Protein AF-0000000087743777 (afdb_homodimer)

Radius of gyration: 18.21 Å; Cα contacts (8 Å, |Δi|>4): 192; chains: 2; bounding box: 40×52×41 Å

InterPro domains:
  IPR001387 Cro/C1-type, helix-turn-helix domain [PF01381] (39-87)
  IPR001387 Cro/C1-type, helix-turn-helix domain [PS50943] (35-89)
  IPR001387 Cro/C1-type, helix-turn-helix domain [SM00530] (34-89)
  IPR001387 Cro/C1-type, helix-turn-helix domain [cd00093] (37-87)
  IPR010982 Lambda repressor-like, DNA-binding domain superfamily [G3DSA:1.10.260.40] (24-89)
  IPR010982 Lambda repressor-like, DNA-binding domain superfamily [SSF47413] (23-90)

Structure (mmCIF, N/CA/C/O backbone):
data_AF-0000000087743777-model_v1
#
loop_
_entity.id
_entity.type
_entity.pdbx_description
1 polymer 'Transcriptional regulator'
#
loop_
_atom_site.group_PDB
_atom_site.id
_atom_site.type_symbol
_atom_site.label_atom_id
_atom_site.label_alt_id
_atom_site.label_comp_id
_atom_site.label_asym_id
_atom_site.label_entity_id
_atom_site.label_seq_id
_atom_site.pdbx_PDB_ins_code
_atom_site.Cartn_x
_atom_site.Cartn_y
_atom_site.Cartn_z
_atom_site.occupancy
_atom_site.B_iso_or_equiv
_atom_site.auth_seq_id
_atom_site.auth_comp_id
_atom_site.auth_asym_id
_atom_site.auth_atom_id
_atom_site.pdbx_PDB_model_num
ATOM 1 N N . MET A 1 1 ? 24.5 -12.383 11.484 1 47.25 1 MET A N 1
ATOM 2 C CA . MET A 1 1 ? 23.453 -11.562 10.875 1 47.25 1 MET A CA 1
ATOM 3 C C . MET A 1 1 ? 22.953 -12.203 9.578 1 47.25 1 MET A C 1
ATOM 5 O O . MET A 1 1 ? 22 -11.703 8.969 1 47.25 1 MET A O 1
ATOM 9 N N . SER A 1 2 ? 23.953 -13.102 8.875 1 64.62 2 SER A N 1
ATOM 10 C CA . SER A 1 2 ? 24 -14.008 7.73 1 64.62 2 SER A CA 1
ATOM 11 C C . SER A 1 2 ? 22.938 -15.102 7.848 1 64.62 2 SER A C 1
ATOM 13 O O . SER A 1 2 ? 22.359 -15.523 6.844 1 64.62 2 SER A O 1
ATOM 15 N N . ASP A 1 3 ? 22.328 -15.109 9.094 1 84.69 3 ASP A N 1
ATOM 16 C CA . ASP A 1 3 ? 21.516 -16.25 9.477 1 84.69 3 ASP A CA 1
ATOM 17 C C . ASP A 1 3 ? 20.047 -16.031 9.117 1 84.69 3 ASP A C 1
ATOM 19 O O . ASP A 1 3 ? 19.375 -16.953 8.641 1 84.69 3 ASP A O 1
ATOM 23 N N . TRP A 1 4 ? 19.547 -14.844 9.18 1 85.06 4 TRP A N 1
ATOM 24 C CA . TRP A 1 4 ? 18.141 -14.555 8.891 1 85.06 4 TRP A CA 1
ATOM 25 C C . TRP A 1 4 ? 17.844 -14.773 7.414 1 85.06 4 TRP A C 1
ATOM 27 O O . TRP A 1 4 ? 16.812 -15.367 7.066 1 85.06 4 TRP A O 1
ATOM 37 N N . LYS A 1 5 ? 18.719 -14.344 6.648 1 84.81 5 LYS A N 1
ATOM 38 C CA . LYS A 1 5 ? 18.562 -14.547 5.215 1 84.81 5 LYS A CA 1
ATOM 39 C C . LYS A 1 5 ? 18.516 -16.031 4.871 1 84.81 5 LYS A C 1
ATOM 41 O O . LYS A 1 5 ? 17.688 -16.469 4.066 1 84.81 5 LYS A O 1
ATOM 46 N N . LYS A 1 6 ? 19.469 -16.719 5.438 1 88.12 6 LYS A N 1
ATOM 47 C CA . LYS A 1 6 ? 19.5 -18.156 5.211 1 88.12 6 LYS A CA 1
ATOM 48 C C . LYS A 1 6 ? 18.219 -18.812 5.695 1 88.12 6 LYS A C 1
ATOM 50 O O . LYS A 1 6 ? 17.688 -19.719 5.035 1 88.12 6 LYS A O 1
ATOM 55 N N . TYR A 1 7 ? 17.859 -18.5 6.906 1 90.31 7 TYR A N 1
ATOM 56 C CA . TYR A 1 7 ? 16.625 -19.047 7.465 1 90.31 7 TYR A CA 1
ATOM 57 C C . TYR A 1 7 ? 15.438 -18.766 6.555 1 90.31 7 TYR A C 1
ATOM 59 O O . TYR A 1 7 ? 14.648 -19.656 6.254 1 90.31 7 TYR A O 1
ATOM 67 N N . LYS A 1 8 ? 15.375 -17.609 6.047 1 88.31 8 LYS A N 1
ATOM 68 C CA . LYS A 1 8 ? 14.281 -17.219 5.168 1 88.31 8 LYS A CA 1
ATOM 69 C C . LYS A 1 8 ? 14.281 -18.031 3.881 1 88.31 8 LYS A C 1
ATOM 71 O O . LYS A 1 8 ? 13.227 -18.484 3.42 1 88.31 8 LYS A O 1
ATOM 76 N N . ASP A 1 9 ? 15.43 -18.172 3.375 1 88.81 9 ASP A N 1
ATOM 77 C CA . ASP A 1 9 ? 15.555 -18.969 2.16 1 88.81 9 ASP A CA 1
ATOM 78 C C . ASP A 1 9 ? 15.094 -20.406 2.398 1 88.81 9 ASP A C 1
ATOM 80 O O . ASP A 1 9 ? 14.422 -21 1.549 1 88.81 9 ASP A O 1
ATOM 84 N N . HIS A 1 10 ? 15.516 -20.844 3.545 1 91.38 10 HIS A N 1
ATOM 85 C CA . HIS A 1 10 ? 15.125 -22.203 3.912 1 91.38 10 HIS A CA 1
ATOM 86 C C . HIS A 1 10 ? 13.609 -22.328 4.059 1 91.38 10 HIS A C 1
ATOM 88 O O . HIS A 1 10 ? 13 -23.234 3.506 1 91.38 10 HIS A O 1
ATOM 94 N N . VAL A 1 11 ? 12.953 -21.484 4.738 1 90.94 11 VAL A N 1
ATOM 95 C CA . VAL A 1 11 ? 11.516 -21.5 4.977 1 90.94 11 VAL A CA 1
ATOM 96 C C . VAL A 1 11 ? 10.766 -21.391 3.652 1 90.94 11 VAL A C 1
ATOM 98 O O . VAL A 1 11 ? 9.773 -22.078 3.428 1 90.94 11 VAL A O 1
ATOM 101 N N . ARG A 1 12 ? 11.227 -20.531 2.756 1 86.19 12 ARG A N 1
ATOM 102 C CA . ARG A 1 12 ? 10.609 -20.344 1.449 1 86.19 12 ARG A CA 1
ATOM 103 C C . ARG A 1 12 ? 10.602 -21.641 0.654 1 86.19 12 ARG A C 1
ATOM 105 O O . ARG A 1 12 ? 9.656 -21.922 -0.085 1 86.19 12 ARG A O 1
ATOM 112 N N . LYS A 1 13 ? 11.641 -22.453 0.778 1 89.31 13 LYS A N 1
ATOM 113 C CA . LYS A 1 13 ? 11.766 -23.703 0.035 1 89.31 13 LYS A CA 1
ATOM 114 C C . LYS A 1 13 ? 10.922 -24.812 0.659 1 89.31 13 LYS A C 1
ATOM 116 O O . LYS A 1 13 ? 10.328 -25.625 -0.053 1 89.31 13 LYS A O 1
ATOM 121 N N . THR A 1 14 ? 10.898 -24.781 1.925 1 92.81 14 THR A N 1
ATOM 122 C CA . THR A 1 14 ? 10.289 -25.891 2.641 1 92.81 14 THR A CA 1
ATOM 123 C C . THR A 1 14 ? 8.797 -25.656 2.85 1 92.81 14 THR A C 1
ATOM 125 O O . THR A 1 14 ? 8.008 -26.594 2.891 1 92.81 14 THR A O 1
ATOM 128 N N . SER A 1 15 ? 8.383 -24.438 3.066 1 92.06 15 SER A N 1
ATOM 129 C CA . SER A 1 15 ? 6.988 -24.062 3.273 1 92.06 15 SER A CA 1
ATOM 130 C C . SER A 1 15 ? 6.652 -22.766 2.568 1 92.06 15 SER A C 1
ATOM 132 O O . SER A 1 15 ? 6.656 -21.703 3.189 1 92.06 15 SER A O 1
ATOM 134 N N . PRO A 1 16 ? 6.18 -22.906 1.357 1 83.56 16 PRO A N 1
ATOM 135 C CA . PRO A 1 16 ? 5.949 -21.703 0.557 1 83.56 16 PRO A CA 1
ATOM 136 C C . PRO A 1 16 ? 4.891 -20.797 1.165 1 83.56 16 PRO A C 1
ATOM 138 O O . PRO A 1 16 ? 4.984 -19.562 1.037 1 83.56 16 PRO A O 1
ATOM 141 N N . ILE A 1 17 ? 4.031 -21.328 1.851 1 83.06 17 ILE A N 1
ATOM 142 C CA . ILE A 1 17 ? 2.973 -20.531 2.457 1 83.06 17 ILE A CA 1
ATOM 143 C C . ILE A 1 17 ? 3.553 -19.672 3.576 1 83.06 17 ILE A C 1
ATOM 145 O O . ILE A 1 17 ? 3.34 -18.453 3.607 1 83.06 17 ILE A O 1
ATOM 149 N N . ILE A 1 18 ? 4.305 -20.359 4.379 1 87.12 18 ILE A N 1
ATOM 150 C CA . ILE A 1 18 ? 4.93 -19.641 5.488 1 87.12 18 ILE A CA 1
ATOM 151 C C . ILE A 1 18 ? 5.93 -18.625 4.949 1 87.12 18 ILE A C 1
ATOM 153 O O . ILE A 1 18 ? 6.047 -17.516 5.48 1 87.12 18 ILE A O 1
ATOM 157 N N . GLY A 1 19 ? 6.578 -18.984 3.928 1 88 19 GLY A N 1
ATOM 158 C CA . GLY A 1 19 ? 7.512 -18.078 3.285 1 88 19 GLY A CA 1
ATOM 159 C C . GLY A 1 19 ? 6.855 -16.797 2.785 1 88 19 GLY A C 1
ATOM 160 O O . GLY A 1 19 ? 7.383 -15.703 2.982 1 88 19 GLY A O 1
ATOM 161 N N . ASN A 1 20 ? 5.68 -16.953 2.223 1 85.62 20 ASN A N 1
ATOM 162 C CA . ASN A 1 20 ? 4.93 -15.805 1.729 1 85.62 20 ASN A CA 1
ATOM 163 C C . ASN A 1 20 ? 4.48 -14.898 2.871 1 85.62 20 ASN A C 1
ATOM 165 O O . ASN A 1 20 ? 4.461 -13.672 2.727 1 85.62 20 ASN A O 1
ATOM 169 N N . ASP A 1 21 ? 4.113 -15.508 3.898 1 88.06 21 ASP A N 1
ATOM 170 C CA . ASP A 1 21 ? 3.719 -14.727 5.07 1 88.06 21 ASP A CA 1
ATOM 171 C C . ASP A 1 21 ? 4.879 -13.883 5.582 1 88.06 21 ASP A C 1
ATOM 173 O O . ASP A 1 21 ? 4.691 -12.719 5.945 1 88.06 21 ASP A O 1
ATOM 177 N N . ILE A 1 22 ? 6.035 -14.523 5.617 1 89.69 22 ILE A N 1
ATOM 178 C CA . ILE A 1 22 ? 7.23 -13.828 6.082 1 89.69 22 ILE A CA 1
ATOM 179 C C . ILE A 1 22 ? 7.523 -12.641 5.164 1 89.69 22 ILE A C 1
ATOM 181 O O . ILE A 1 22 ? 7.832 -11.547 5.641 1 89.69 22 ILE A O 1
ATOM 185 N N . ASP A 1 23 ? 7.383 -12.852 3.885 1 88.31 23 ASP A N 1
ATOM 186 C CA . ASP A 1 23 ? 7.637 -11.781 2.924 1 88.31 23 ASP A CA 1
ATOM 187 C C . ASP A 1 23 ? 6.672 -10.617 3.129 1 88.31 23 ASP A C 1
ATOM 189 O O . ASP A 1 23 ? 7.07 -9.453 3.057 1 88.31 23 ASP A O 1
ATOM 193 N N . GLU A 1 24 ? 5.438 -10.945 3.375 1 89.75 24 GLU A N 1
ATOM 194 C CA . GLU A 1 24 ? 4.426 -9.914 3.592 1 89.75 24 GLU A CA 1
ATOM 195 C C . GLU A 1 24 ? 4.746 -9.078 4.832 1 89.75 24 GLU A C 1
ATOM 197 O O . GLU A 1 24 ? 4.652 -7.852 4.805 1 89.75 24 GLU A O 1
ATOM 202 N N . VAL A 1 25 ? 5.086 -9.781 5.895 1 90.94 25 VAL A N 1
ATOM 203 C CA . VAL A 1 25 ? 5.379 -9.102 7.152 1 90.94 25 VAL A CA 1
ATOM 204 C C . VAL A 1 25 ? 6.594 -8.195 6.977 1 90.94 25 VAL A C 1
ATOM 206 O O . VAL A 1 25 ? 6.617 -7.074 7.488 1 90.94 25 VAL A O 1
ATOM 209 N N . GLU A 1 26 ? 7.535 -8.656 6.316 1 91.94 26 GLU A N 1
ATOM 210 C CA . GLU A 1 26 ? 8.742 -7.867 6.078 1 91.94 26 GLU A CA 1
ATOM 211 C C . GLU A 1 26 ? 8.422 -6.617 5.262 1 91.94 26 GLU A C 1
ATOM 213 O O . GLU A 1 26 ? 8.984 -5.547 5.512 1 91.94 26 GLU A O 1
ATOM 218 N N . GLU A 1 27 ? 7.598 -6.801 4.234 1 92 27 GLU A N 1
ATOM 219 C CA . GLU A 1 27 ? 7.215 -5.656 3.414 1 92 27 GLU A CA 1
ATOM 220 C C . GLU A 1 27 ? 6.445 -4.621 4.23 1 92 27 GLU A C 1
ATOM 222 O O . GLU A 1 27 ? 6.684 -3.42 4.098 1 92 27 GLU A O 1
ATOM 227 N N . ILE A 1 28 ? 5.543 -5.082 5.039 1 93.75 28 ILE A N 1
ATOM 228 C CA . ILE A 1 28 ? 4.789 -4.176 5.898 1 93.75 28 ILE A CA 1
ATOM 229 C C . ILE A 1 28 ? 5.742 -3.451 6.844 1 93.75 28 ILE A C 1
ATOM 231 O O . ILE A 1 28 ? 5.621 -2.242 7.051 1 93.75 28 ILE A O 1
ATOM 235 N N . SER A 1 29 ? 6.656 -4.191 7.426 1 94.06 29 SER A N 1
ATOM 236 C CA . SER A 1 29 ? 7.633 -3.605 8.336 1 94.06 29 SER A CA 1
ATOM 237 C C . SER A 1 29 ? 8.453 -2.52 7.645 1 94.06 29 SER A C 1
ATOM 239 O O . SER A 1 29 ? 8.727 -1.475 8.234 1 94.06 29 SER A O 1
ATOM 241 N N . ALA A 1 30 ? 8.828 -2.812 6.438 1 94.25 30 ALA A N 1
ATOM 242 C CA . ALA A 1 30 ? 9.594 -1.829 5.676 1 94.25 30 ALA A CA 1
ATOM 243 C C . ALA A 1 30 ? 8.766 -0.571 5.422 1 94.25 30 ALA A C 1
ATOM 245 O O . ALA A 1 30 ? 9.281 0.545 5.516 1 94.25 30 ALA A O 1
ATOM 246 N N . ILE A 1 31 ? 7.543 -0.738 5.051 1 95.19 31 ILE A N 1
ATOM 247 C CA . ILE A 1 31 ? 6.641 0.376 4.785 1 95.19 31 ILE A CA 1
ATOM 248 C C . ILE A 1 31 ? 6.469 1.213 6.051 1 95.19 31 ILE A C 1
ATOM 250 O O . ILE A 1 31 ? 6.613 2.438 6.016 1 95.19 31 ILE A O 1
ATOM 254 N N . VAL A 1 32 ? 6.164 0.537 7.109 1 96.5 32 VAL A N 1
ATOM 255 C CA . VAL A 1 32 ? 5.945 1.22 8.383 1 96.5 32 VAL A CA 1
ATOM 256 C C . VAL A 1 32 ? 7.246 1.868 8.852 1 96.5 32 VAL A C 1
ATOM 258 O O . VAL A 1 32 ? 7.234 2.969 9.406 1 96.5 32 VAL A O 1
ATOM 261 N N . GLY A 1 33 ? 8.32 1.184 8.656 1 96.88 33 GLY A N 1
ATOM 262 C CA . GLY A 1 33 ? 9.617 1.766 8.984 1 96.88 33 GLY A CA 1
ATOM 263 C C . GLY A 1 33 ? 9.875 3.082 8.273 1 96.88 33 GLY A C 1
ATOM 264 O O . GLY A 1 33 ? 10.391 4.027 8.875 1 96.88 33 GLY A O 1
ATOM 265 N N . ALA A 1 34 ? 9.57 3.119 7.016 1 96 34 ALA A N 1
ATOM 266 C CA . ALA A 1 34 ? 9.719 4.348 6.242 1 96 34 ALA A CA 1
ATOM 267 C C . ALA A 1 34 ? 8.836 5.461 6.809 1 96 34 ALA A C 1
ATOM 269 O O . ALA A 1 34 ? 9.242 6.625 6.836 1 96 34 ALA A O 1
ATOM 270 N N . MET A 1 35 ? 7.652 5.078 7.207 1 96.75 35 MET A N 1
ATOM 271 C CA . MET A 1 35 ? 6.73 6.02 7.84 1 96.75 35 MET A CA 1
ATOM 272 C C . MET A 1 35 ? 7.344 6.617 9.102 1 96.75 35 MET A C 1
ATOM 274 O O . MET A 1 35 ? 7.324 7.836 9.289 1 96.75 35 MET A O 1
ATOM 278 N N . ILE A 1 36 ? 7.875 5.785 9.93 1 97.75 36 ILE A N 1
ATOM 279 C CA . ILE A 1 36 ? 8.469 6.199 11.195 1 97.75 36 ILE A CA 1
ATOM 280 C C . ILE A 1 36 ? 9.664 7.105 10.93 1 97.75 36 ILE A C 1
ATOM 282 O O . ILE A 1 36 ? 9.789 8.172 11.531 1 97.75 36 ILE A O 1
ATOM 286 N N . GLU A 1 37 ? 10.484 6.652 10.047 1 97.62 37 GLU A N 1
ATOM 287 C CA . GLU A 1 37 ? 11.672 7.426 9.703 1 97.62 37 GLU A CA 1
ATOM 288 C C . GLU A 1 37 ? 11.297 8.82 9.211 1 97.62 37 GLU A C 1
ATOM 290 O O . GLU A 1 37 ? 11.891 9.812 9.633 1 97.62 37 GLU A O 1
ATOM 295 N N . GLN A 1 38 ? 10.367 8.875 8.383 1 96.69 38 GLN A N 1
ATOM 296 C CA . GLN A 1 38 ? 9.953 10.156 7.82 1 96.69 38 GLN A CA 1
ATOM 297 C C . GLN A 1 38 ? 9.305 11.039 8.883 1 96.69 38 GLN A C 1
ATOM 299 O O . GLN A 1 38 ? 9.516 12.258 8.898 1 96.69 38 GLN A O 1
ATOM 304 N N . ARG A 1 39 ? 8.461 10.445 9.68 1 97.12 39 ARG A N 1
ATOM 305 C CA . ARG A 1 39 ? 7.871 11.211 10.773 1 97.12 39 ARG A CA 1
ATOM 306 C C . ARG A 1 39 ? 8.945 11.867 11.625 1 97.12 39 ARG A C 1
ATOM 308 O O . ARG A 1 39 ? 8.844 13.047 11.969 1 97.12 39 ARG A O 1
ATOM 315 N N . HIS A 1 40 ? 9.992 11.133 11.93 1 97.5 40 HIS A N 1
ATOM 316 C CA . HIS A 1 40 ? 11.109 11.648 12.719 1 97.5 40 HIS A CA 1
ATOM 317 C C . HIS A 1 40 ? 11.859 12.742 11.969 1 97.5 40 HIS A C 1
ATOM 319 O O . HIS A 1 40 ? 12.227 13.766 12.547 1 97.5 40 HIS A O 1
ATOM 325 N N . ASN A 1 41 ? 12.078 12.516 10.688 1 95.81 41 ASN A N 1
ATOM 326 C CA . ASN A 1 41 ? 12.766 13.5 9.867 1 95.81 41 ASN A CA 1
ATOM 327 C C . ASN A 1 41 ? 12.031 14.844 9.867 1 95.81 41 ASN A C 1
ATOM 329 O O . ASN A 1 41 ? 12.656 15.898 9.781 1 95.81 41 ASN A O 1
ATOM 333 N N . LEU A 1 42 ? 10.742 14.789 9.977 1 95.12 42 LEU A N 1
ATOM 334 C CA . LEU A 1 42 ? 9.914 15.984 9.969 1 95.12 42 LEU A CA 1
ATOM 335 C C . LEU A 1 42 ? 9.695 16.5 11.391 1 95.12 42 LEU A C 1
ATOM 337 O O . LEU A 1 42 ? 8.938 17.453 11.602 1 95.12 42 LEU A O 1
ATOM 341 N N . GLU A 1 43 ? 10.289 15.773 12.391 1 97.31 43 GLU A N 1
ATOM 342 C CA . GLU A 1 4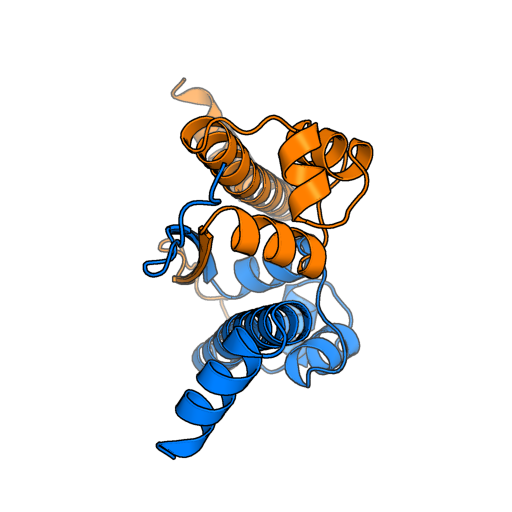3 ? 10.242 16.125 13.805 1 97.31 43 GLU A CA 1
ATOM 343 C C . GLU A 1 43 ? 8.812 16.141 14.32 1 97.31 43 GLU A C 1
ATOM 345 O O . GLU A 1 43 ? 8.422 17.031 15.078 1 97.31 43 GLU A O 1
ATOM 350 N N . LEU A 1 44 ? 8.062 15.227 13.898 1 97.38 44 LEU A N 1
ATOM 351 C CA . LEU A 1 44 ? 6.684 15.062 14.344 1 97.38 44 LEU A CA 1
ATOM 352 C C . LEU A 1 44 ? 6.574 13.969 15.398 1 97.38 44 LEU A C 1
ATOM 354 O O . LEU A 1 44 ? 7.211 12.922 15.273 1 97.38 44 LEU A O 1
ATOM 358 N N . SER A 1 45 ? 5.805 14.305 16.391 1 98.31 45 SER A N 1
ATOM 359 C CA . SER A 1 45 ? 5.398 13.25 17.312 1 98.31 45 SER A CA 1
ATOM 360 C C . SER A 1 45 ? 4.277 12.398 16.719 1 98.31 45 SER A C 1
ATOM 362 O O . SER A 1 45 ? 3.695 12.758 15.688 1 98.31 45 SER A O 1
ATOM 364 N N . GLN A 1 46 ? 4.051 11.227 17.344 1 98.19 46 GLN A N 1
ATOM 365 C CA . GLN A 1 46 ? 2.914 10.414 16.922 1 98.19 46 GLN A CA 1
ATOM 366 C C . GLN A 1 46 ? 1.608 11.195 17.031 1 98.19 46 GLN A C 1
ATOM 368 O O . GLN A 1 46 ? 0.743 11.102 16.156 1 98.19 46 GLN A O 1
ATOM 373 N N . ARG A 1 47 ? 1.458 11.992 18.094 1 98.19 47 ARG A N 1
ATOM 374 C CA . ARG A 1 47 ? 0.265 12.789 18.328 1 98.19 47 ARG A CA 1
ATOM 375 C C . ARG A 1 47 ? 0.088 13.852 17.25 1 98.19 47 ARG A C 1
ATOM 377 O O . ARG A 1 47 ? -1.014 14.039 16.734 1 98.19 47 ARG A O 1
ATOM 384 N N . GLU A 1 48 ? 1.163 14.562 16.953 1 97.81 48 GLU A N 1
ATOM 385 C CA . GLU A 1 48 ? 1.114 15.594 15.922 1 97.81 48 GLU A CA 1
ATOM 386 C C . GLU A 1 48 ? 0.761 15 14.562 1 97.81 48 GLU A C 1
ATOM 388 O O . GLU A 1 48 ? -0.036 15.57 13.82 1 97.81 48 GLU A O 1
ATOM 393 N N . LEU A 1 49 ? 1.35 13.891 14.258 1 97.56 49 LEU A N 1
ATOM 394 C CA . LEU A 1 49 ? 1.025 13.219 13.008 1 97.56 49 LEU A CA 1
ATOM 395 C C . LEU A 1 49 ? -0.445 12.812 12.969 1 97.56 49 LEU A C 1
ATOM 397 O O . LEU A 1 49 ? -1.123 13.016 11.961 1 97.56 49 LEU A O 1
ATOM 401 N N . ALA A 1 50 ? -0.924 12.203 14.023 1 97.81 50 ALA A N 1
ATOM 402 C CA . ALA A 1 50 ? -2.322 11.789 14.125 1 97.81 50 ALA A CA 1
ATOM 403 C C . ALA A 1 50 ? -3.258 12.977 13.891 1 97.81 50 ALA A C 1
ATOM 405 O O . ALA A 1 50 ? -4.238 12.859 13.148 1 97.81 50 ALA A O 1
ATOM 406 N N . GLN A 1 51 ? -2.924 14.086 14.445 1 96.69 51 GLN A N 1
ATOM 407 C CA . GLN A 1 51 ? -3.713 15.297 14.281 1 96.69 51 GLN A CA 1
ATOM 408 C C . GLN A 1 51 ? -3.719 15.758 12.82 1 96.69 51 GLN A C 1
ATOM 410 O O . GLN A 1 51 ? -4.77 16.109 12.281 1 96.69 51 GLN A O 1
ATOM 415 N N . LEU A 1 52 ? -2.588 15.703 12.227 1 93 52 LEU A N 1
ATOM 416 C CA . LEU A 1 52 ? -2.467 16.094 10.828 1 93 52 LEU A CA 1
ATOM 417 C C . LEU A 1 52 ? -3.312 15.203 9.93 1 93 52 LEU A C 1
ATOM 419 O O . LEU A 1 52 ? -3.852 15.656 8.922 1 93 52 LEU A O 1
ATOM 423 N N . CYS A 1 53 ? -3.402 13.977 10.297 1 93.88 53 CYS A N 1
ATOM 424 C CA . CYS A 1 53 ? -4.078 12.984 9.469 1 93.88 53 CYS A CA 1
ATOM 425 C C . CYS A 1 53 ? -5.559 12.891 9.82 1 93.88 53 CYS A C 1
ATOM 427 O O . CYS A 1 53 ? -6.324 12.211 9.141 1 93.88 53 CYS A O 1
ATOM 429 N N . GLY A 1 54 ? -5.949 13.508 10.867 1 93.56 54 GLY A N 1
ATOM 430 C CA . GLY A 1 54 ? -7.332 13.43 11.305 1 93.56 54 GLY A CA 1
ATOM 431 C C . GLY A 1 54 ? -7.711 12.055 11.828 1 93.56 54 GLY A C 1
ATOM 432 O O . GLY A 1 54 ? -8.828 11.578 11.594 1 93.56 54 GLY A O 1
ATOM 433 N N . ILE A 1 55 ? -6.801 11.367 12.484 1 95.12 55 ILE A N 1
ATOM 434 C CA . ILE A 1 55 ? -7.066 10.047 13.055 1 95.12 55 ILE A CA 1
ATOM 435 C C . ILE A 1 55 ? -6.633 10.016 14.516 1 95.12 55 ILE A C 1
ATOM 437 O O . ILE A 1 55 ? -5.863 10.875 14.953 1 95.12 55 ILE A O 1
ATOM 441 N N . PRO A 1 56 ? -7.16 9.086 15.242 1 97.62 56 PRO A N 1
ATOM 442 C CA . PRO A 1 56 ? -6.77 8.992 16.656 1 97.62 56 PRO A CA 1
ATOM 443 C C . PRO A 1 56 ? -5.281 8.688 16.828 1 97.62 56 PRO A C 1
ATOM 445 O O . PRO A 1 56 ? -4.711 7.91 16.062 1 97.62 56 PRO A O 1
ATOM 448 N N . HIS A 1 57 ? -4.695 9.289 17.906 1 97.94 57 HIS A N 1
ATOM 449 C CA . HIS A 1 57 ? -3.307 9.008 18.266 1 97.94 57 HIS A CA 1
ATOM 450 C C . HIS A 1 57 ? -3.064 7.512 18.406 1 97.94 57 HIS A C 1
ATOM 452 O O . HIS A 1 57 ? -2.02 7.004 18 1 97.94 57 HIS A O 1
ATOM 458 N N . SER A 1 58 ? -4.008 6.832 18.922 1 98.12 58 SER A N 1
ATOM 459 C CA . SER A 1 58 ? -3.873 5.398 19.156 1 98.12 58 SER A CA 1
ATOM 460 C C . SER A 1 58 ? -3.715 4.633 17.859 1 98.12 58 SER A C 1
ATOM 462 O O . SER A 1 58 ? -3.051 3.598 17.812 1 98.12 58 SER A O 1
ATOM 464 N N . SER A 1 59 ? -4.348 5.102 16.781 1 97.56 59 SER A N 1
ATOM 465 C CA . SER A 1 59 ? -4.219 4.465 15.477 1 97.56 59 SER A CA 1
ATOM 466 C C . SER A 1 59 ? -2.781 4.516 14.977 1 97.56 59 SER A C 1
ATOM 468 O O . SER A 1 59 ? -2.23 3.498 14.555 1 97.56 59 SER A O 1
ATOM 470 N N . VAL A 1 60 ? -2.15 5.68 15.07 1 98.19 60 VAL A N 1
ATOM 471 C CA . VAL A 1 60 ? -0.764 5.852 14.648 1 98.19 60 VAL A CA 1
ATOM 472 C C . VAL A 1 60 ? 0.152 4.996 15.523 1 98.19 60 VAL A C 1
ATOM 474 O O . VAL A 1 60 ? 1.028 4.293 15.008 1 98.19 60 VAL A O 1
ATOM 477 N N . ALA A 1 61 ? -0.094 5.043 16.844 1 98.38 61 ALA A N 1
ATOM 478 C CA . ALA A 1 61 ? 0.725 4.289 17.781 1 98.38 61 ALA A CA 1
ATOM 479 C C . ALA A 1 61 ? 0.669 2.793 17.484 1 98.38 61 ALA A C 1
ATOM 481 O O . ALA A 1 61 ? 1.702 2.119 17.453 1 98.38 61 ALA A O 1
ATOM 482 N N . ARG A 1 62 ? -0.509 2.27 17.219 1 97.94 62 ARG A N 1
ATOM 483 C CA . ARG A 1 62 ? -0.685 0.848 16.953 1 97.94 62 ARG A CA 1
ATOM 484 C C . ARG A 1 62 ? -0.027 0.46 15.633 1 97.94 62 ARG A C 1
ATOM 486 O O . ARG A 1 62 ? 0.562 -0.618 15.516 1 97.94 62 ARG A O 1
ATOM 493 N N . ILE A 1 63 ? -0.119 1.283 14.664 1 97.44 63 ILE A N 1
ATOM 494 C CA . ILE A 1 63 ? 0.501 1.034 13.367 1 97.44 63 ILE A CA 1
ATOM 495 C C . ILE A 1 63 ? 2.02 1 13.523 1 97.44 63 ILE A C 1
ATOM 497 O O . ILE A 1 63 ? 2.676 0.062 13.062 1 97.44 63 ILE A O 1
ATOM 501 N N . GLU A 1 64 ? 2.58 1.963 14.242 1 97.75 64 GLU A N 1
ATOM 502 C CA . GLU A 1 64 ? 4.031 2.094 14.328 1 97.75 64 GLU A CA 1
ATOM 503 C C . GLU A 1 64 ? 4.629 1.029 15.242 1 97.75 64 GLU A C 1
ATOM 505 O O . GLU A 1 64 ? 5.801 0.672 15.102 1 97.75 64 GLU A O 1
ATOM 510 N N . SER A 1 65 ? 3.805 0.527 16.172 1 96.56 65 SER A N 1
ATOM 511 C CA . SER A 1 65 ? 4.289 -0.517 17.062 1 96.56 65 SER A CA 1
ATOM 512 C C . SER A 1 65 ? 4.051 -1.904 16.469 1 96.56 65 SER A C 1
ATOM 514 O O . SER A 1 65 ? 4.395 -2.912 17.094 1 96.56 65 SER A O 1
ATOM 516 N N . GLY A 1 66 ? 3.455 -1.987 15.367 1 94.38 66 GLY A N 1
ATOM 517 C CA . GLY A 1 66 ? 3.225 -3.262 14.703 1 94.38 66 GLY A CA 1
ATOM 518 C C . GLY A 1 66 ? 2.025 -4.012 15.25 1 94.38 66 GLY A C 1
ATOM 519 O O . GLY A 1 66 ? 1.812 -5.18 14.922 1 94.38 66 GLY A O 1
ATOM 520 N N . LYS A 1 67 ? 1.214 -3.391 16.016 1 94.62 67 LYS A N 1
ATOM 521 C CA . LYS A 1 67 ? 0.049 -4.039 16.609 1 94.62 67 LYS A CA 1
ATOM 522 C C . LYS A 1 67 ? -1.087 -4.168 15.602 1 94.62 67 LYS A C 1
ATOM 524 O O . LYS A 1 67 ? -1.939 -5.051 15.734 1 94.62 67 LYS A O 1
ATOM 529 N N . THR A 1 68 ? -1.142 -3.289 14.672 1 94.38 68 THR A N 1
ATOM 530 C CA . THR A 1 68 ? -2.16 -3.357 13.633 1 94.38 68 THR A CA 1
ATOM 531 C C . THR A 1 68 ? -1.562 -3.027 12.266 1 94.38 68 THR A C 1
ATOM 533 O O . THR A 1 68 ? -0.676 -2.178 12.156 1 94.38 68 THR A O 1
ATOM 536 N N . THR A 1 69 ? -1.954 -3.736 11.312 1 93.81 69 THR A N 1
ATOM 537 C CA . THR A 1 69 ? -1.648 -3.373 9.93 1 93.81 69 THR A CA 1
ATOM 538 C C . THR A 1 69 ? -2.639 -2.332 9.414 1 93.81 69 THR A C 1
ATOM 540 O O . THR A 1 69 ? -3.852 -2.543 9.469 1 93.81 69 THR A O 1
ATOM 543 N N . PRO A 1 70 ? -2.119 -1.286 8.992 1 94.69 70 PRO A N 1
ATOM 544 C CA . PRO A 1 70 ? -3.061 -0.289 8.477 1 94.69 70 PRO A CA 1
ATOM 545 C C . PRO A 1 70 ? -3.748 -0.737 7.191 1 94.69 70 PRO A C 1
ATOM 547 O O . PRO A 1 70 ? -3.164 -1.484 6.402 1 94.69 70 PRO A O 1
ATOM 550 N N . ASN A 1 71 ? -4.996 -0.315 7.062 1 93.75 71 ASN A N 1
ATOM 551 C CA . ASN A 1 71 ? -5.582 -0.479 5.734 1 93.75 71 ASN A CA 1
ATOM 552 C C . ASN A 1 71 ? -4.984 0.503 4.73 1 93.75 71 ASN A C 1
ATOM 554 O O . ASN A 1 71 ? -4.316 1.464 5.121 1 93.75 71 ASN A O 1
ATOM 558 N N . LEU A 1 72 ? -5.199 0.225 3.512 1 94.5 72 LEU A N 1
ATOM 559 C CA . LEU A 1 72 ? -4.543 0.985 2.453 1 94.5 72 LEU A CA 1
ATOM 560 C C . LEU A 1 72 ? -4.941 2.455 2.514 1 94.5 72 LEU A C 1
ATOM 562 O O . LEU A 1 72 ? -4.09 3.34 2.373 1 94.5 72 LEU A O 1
ATOM 566 N N . SER A 1 73 ? -6.172 2.766 2.77 1 91.69 73 SER A N 1
ATOM 567 C CA . SER A 1 73 ? -6.652 4.141 2.814 1 91.69 73 SER A CA 1
ATOM 568 C C . SER A 1 73 ? -5.973 4.93 3.928 1 91.69 73 SER A C 1
ATOM 570 O O . SER A 1 73 ? -5.523 6.059 3.713 1 91.69 73 SER A O 1
ATOM 572 N N . THR A 1 74 ? -5.918 4.344 5.09 1 93.25 74 THR A N 1
ATOM 573 C CA . THR A 1 74 ? -5.266 4.996 6.219 1 93.25 74 THR A CA 1
ATOM 574 C C . THR A 1 74 ? -3.785 5.227 5.93 1 93.25 74 THR A C 1
ATOM 576 O O . THR A 1 74 ? -3.25 6.297 6.23 1 93.25 74 THR A O 1
ATOM 579 N N . LEU A 1 75 ? -3.197 4.262 5.395 1 95.69 75 LEU A N 1
ATOM 580 C CA . LEU A 1 75 ? -1.778 4.367 5.074 1 95.69 75 LEU A CA 1
ATOM 581 C C . LEU A 1 75 ? -1.524 5.504 4.09 1 95.69 75 LEU A C 1
ATOM 583 O O . LEU A 1 75 ? -0.589 6.285 4.266 1 95.69 75 LEU A O 1
ATOM 587 N N . LEU A 1 76 ? -2.355 5.602 3.102 1 93.94 76 LEU A N 1
ATOM 588 C CA . LEU A 1 76 ? -2.182 6.641 2.098 1 93.94 76 LEU A CA 1
ATOM 589 C C . LEU A 1 76 ? -2.42 8.023 2.699 1 93.94 76 LEU A C 1
ATOM 591 O O . LEU A 1 76 ? -1.747 8.992 2.332 1 93.94 76 LEU A O 1
ATOM 595 N N . LYS A 1 77 ? -3.324 8.117 3.592 1 92 77 LYS A N 1
ATOM 596 C CA . LYS A 1 77 ? -3.555 9.367 4.309 1 92 77 LYS A CA 1
ATOM 597 C C . LYS A 1 77 ? -2.309 9.805 5.078 1 92 77 LYS A C 1
ATOM 599 O O . LYS A 1 77 ? -1.905 10.969 5.012 1 92 77 LYS A O 1
ATOM 604 N N . ILE A 1 78 ? -1.801 8.867 5.758 1 95.56 78 ILE A N 1
ATOM 605 C CA . ILE A 1 78 ? -0.61 9.141 6.551 1 95.56 78 ILE A CA 1
ATOM 606 C C . ILE A 1 78 ? 0.552 9.508 5.633 1 95.56 78 ILE A C 1
ATOM 608 O O . ILE A 1 78 ? 1.264 10.484 5.883 1 95.56 78 ILE A O 1
ATOM 612 N N . PHE A 1 79 ? 0.756 8.766 4.566 1 95.44 79 PHE A N 1
ATOM 613 C CA . PHE A 1 79 ? 1.833 9.008 3.613 1 95.44 79 PHE A CA 1
ATOM 614 C C . PHE A 1 79 ? 1.725 10.414 3.02 1 95.44 79 PHE A C 1
ATOM 616 O O . PHE A 1 79 ? 2.73 11.109 2.869 1 95.44 79 PHE A O 1
ATOM 623 N N . ASN A 1 80 ? 0.519 10.766 2.73 1 92.38 80 ASN A N 1
ATOM 624 C CA . ASN A 1 80 ? 0.287 12.086 2.166 1 92.38 80 ASN A CA 1
ATOM 625 C C . ASN A 1 80 ? 0.792 13.188 3.094 1 92.38 80 ASN A C 1
ATOM 627 O O . ASN A 1 80 ? 1.48 14.109 2.654 1 92.38 80 ASN A O 1
ATOM 631 N N . LYS A 1 81 ? 0.496 13.07 4.344 1 92.56 81 LYS A N 1
ATOM 632 C CA . LYS A 1 81 ? 0.888 14.086 5.312 1 92.56 81 LYS A CA 1
ATOM 633 C C . LYS A 1 81 ? 2.393 14.055 5.566 1 92.56 81 LYS A C 1
ATOM 635 O O . LYS A 1 81 ? 2.979 15.062 5.977 1 92.56 81 LYS A O 1
ATOM 640 N N . LEU A 1 82 ? 3.023 12.961 5.273 1 95.81 82 LEU A N 1
ATOM 641 C CA . LEU A 1 82 ? 4.457 12.805 5.492 1 95.81 82 LEU A CA 1
ATOM 642 C C . LEU A 1 82 ? 5.238 13.109 4.215 1 95.81 82 LEU A C 1
ATOM 644 O O . LEU A 1 82 ? 6.465 13 4.195 1 95.81 82 LEU A O 1
ATOM 648 N N . GLY A 1 83 ? 4.543 13.414 3.184 1 93.31 83 GLY A N 1
ATOM 649 C CA . GLY A 1 83 ? 5.227 13.641 1.92 1 93.31 83 GLY A CA 1
ATOM 650 C C . GLY A 1 83 ? 5.84 12.391 1.332 1 93.31 83 GLY A C 1
ATOM 651 O O . GLY A 1 83 ? 6.949 12.422 0.795 1 93.31 83 GLY A O 1
ATOM 652 N N . LEU A 1 84 ? 5.203 11.297 1.508 1 94.38 84 LEU A N 1
ATOM 653 C CA . LEU A 1 84 ? 5.625 10.016 0.959 1 94.38 84 LEU A CA 1
ATOM 654 C C . LEU A 1 84 ? 4.656 9.539 -0.117 1 94.38 84 LEU A C 1
ATOM 656 O O . LEU A 1 84 ? 3.5 9.969 -0.151 1 94.38 84 LEU A O 1
ATOM 660 N N . SER A 1 85 ? 5.09 8.672 -0.975 1 91.75 85 SER A N 1
ATOM 661 C CA . SER A 1 85 ? 4.273 8.031 -2 1 91.75 85 SER A CA 1
ATOM 662 C C . SER A 1 85 ? 4.719 6.594 -2.246 1 91.75 85 SER A C 1
ATOM 664 O O . SER A 1 85 ? 5.828 6.211 -1.865 1 91.75 85 SER A O 1
ATOM 666 N N . PHE A 1 86 ? 3.697 5.805 -2.789 1 89.94 86 PHE A N 1
ATOM 667 C CA . PHE A 1 86 ? 4.008 4.441 -3.203 1 89.94 86 PHE A CA 1
ATOM 668 C C . PHE A 1 86 ? 4.406 4.398 -4.672 1 89.94 86 PHE A C 1
ATOM 670 O O . PHE A 1 86 ? 3.814 5.09 -5.504 1 89.94 86 PHE A O 1
ATOM 677 N N . SER A 1 87 ? 5.383 3.564 -4.855 1 89.06 87 SER A N 1
ATOM 678 C CA . SER A 1 87 ? 5.66 3.154 -6.23 1 89.06 87 SER A CA 1
ATOM 679 C C . SER A 1 87 ? 5.66 1.636 -6.363 1 89.06 87 SER A C 1
ATOM 681 O O . SER A 1 87 ? 6.078 0.925 -5.449 1 89.06 87 SER A O 1
ATOM 683 N N . VAL A 1 88 ? 5.074 1.182 -7.445 1 92.62 88 VAL A N 1
ATOM 684 C CA . VAL A 1 88 ? 5.004 -0.249 -7.719 1 92.62 88 VAL A CA 1
ATOM 685 C C . VAL A 1 88 ? 6.094 -0.638 -8.719 1 92.62 88 VAL A C 1
ATOM 687 O O . VAL A 1 88 ? 6.266 0.02 -9.742 1 92.62 88 VAL A O 1
ATOM 690 N N . GLN A 1 89 ? 6.805 -1.672 -8.344 1 90.81 89 GLN A N 1
ATOM 691 C CA . GLN A 1 89 ? 7.871 -2.135 -9.227 1 90.81 89 GLN A CA 1
ATOM 692 C C . GLN A 1 89 ? 7.922 -3.658 -9.281 1 90.81 89 GLN A C 1
ATOM 694 O O . GLN A 1 89 ? 7.473 -4.332 -8.352 1 90.81 89 GLN A O 1
ATOM 699 N N . PRO A 1 90 ? 8.469 -4.199 -10.438 1 88.94 90 PRO A N 1
ATOM 700 C CA . PRO A 1 90 ? 8.648 -5.652 -10.484 1 88.94 90 PRO A CA 1
ATOM 701 C C . PRO A 1 90 ? 9.648 -6.16 -9.453 1 88.94 90 PRO A C 1
ATOM 703 O O . PRO A 1 90 ? 10.617 -5.469 -9.125 1 88.94 90 PRO A O 1
ATOM 706 N N . THR A 1 91 ? 9.211 -7.363 -8.852 1 83.94 91 THR A N 1
ATOM 707 C CA . THR A 1 91 ? 10.164 -7.973 -7.93 1 83.94 91 THR A CA 1
ATOM 708 C C . THR A 1 91 ? 11.273 -8.68 -8.695 1 83.94 91 THR A C 1
ATOM 710 O O . THR A 1 91 ? 11.047 -9.219 -9.781 1 83.94 91 THR A O 1
ATOM 713 N N . VAL A 1 92 ? 12.484 -8.344 -8.508 1 63.41 92 VAL A N 1
ATOM 714 C CA . VAL A 1 92 ? 13.625 -8.945 -9.195 1 63.41 92 VAL A CA 1
ATOM 715 C C . VAL A 1 92 ? 13.477 -10.461 -9.203 1 63.41 92 VAL A C 1
ATOM 717 O O . VAL A 1 92 ? 13.836 -11.125 -10.18 1 63.41 92 VAL A O 1
ATOM 720 N N . ASN A 1 93 ? 12.953 -11.141 -8.156 1 52.97 93 ASN A N 1
ATOM 721 C CA . ASN A 1 93 ? 13 -12.602 -8.094 1 52.97 93 ASN A CA 1
ATOM 722 C C . ASN A 1 93 ? 11.727 -13.227 -8.664 1 52.97 93 ASN A C 1
ATOM 724 O O . ASN A 1 93 ? 10.828 -13.609 -7.918 1 52.97 93 ASN A O 1
ATOM 728 N N . ILE A 1 94 ? 11.234 -12.805 -9.742 1 51.22 94 ILE A N 1
ATOM 729 C CA . ILE A 1 94 ? 9.938 -13.297 -10.211 1 51.22 94 ILE A CA 1
ATOM 730 C C . ILE A 1 94 ? 10.086 -14.727 -10.727 1 51.22 94 ILE A C 1
ATOM 732 O O . ILE A 1 94 ? 10.875 -14.984 -11.641 1 51.22 94 ILE A O 1
ATOM 736 N N . ALA A 1 95 ? 9.906 -15.711 -9.758 1 52.19 95 ALA A N 1
ATOM 737 C CA . ALA A 1 95 ? 9.688 -16.984 -10.43 1 52.19 95 ALA A CA 1
ATOM 738 C C . ALA A 1 95 ? 8.414 -16.969 -11.258 1 52.19 95 ALA A C 1
ATOM 740 O O . ALA A 1 95 ? 7.387 -16.438 -10.82 1 52.19 95 ALA A O 1
ATOM 741 N N . ARG A 1 96 ? 8.461 -16.812 -12.578 1 52.12 96 ARG A N 1
ATOM 742 C CA . ARG A 1 96 ? 7.312 -16.859 -13.477 1 52.12 96 ARG A CA 1
ATOM 743 C C . ARG A 1 96 ? 6.379 -18.016 -13.102 1 52.12 96 ARG A C 1
ATOM 745 O O . ARG A 1 96 ? 6.832 -19.125 -12.82 1 52.12 96 ARG A O 1
ATOM 752 N N . PRO A 1 97 ? 5.145 -17.688 -12.609 1 51.22 97 PRO A N 1
ATOM 753 C CA . PRO A 1 97 ? 4.281 -18.828 -12.305 1 51.22 97 PRO A CA 1
ATOM 754 C C . PRO A 1 97 ? 4.355 -19.922 -13.375 1 51.22 97 PRO A C 1
ATOM 756 O O . PRO A 1 97 ? 4.512 -19.625 -14.555 1 51.22 97 PRO A O 1
ATOM 759 N N . ILE A 1 98 ? 4.879 -21.062 -13.07 1 44.5 98 ILE A N 1
ATOM 760 C CA . ILE A 1 98 ? 4.918 -22.203 -13.984 1 44.5 98 ILE A CA 1
ATOM 761 C C . ILE A 1 98 ? 3.498 -22.594 -14.383 1 44.5 98 ILE A C 1
ATOM 763 O O . ILE A 1 98 ? 2.607 -22.672 -13.531 1 44.5 98 ILE A O 1
ATOM 767 N N . LYS A 1 99 ? 3.127 -22.156 -15.602 1 45.38 99 LYS A N 1
ATOM 768 C CA . LYS A 1 99 ? 1.931 -22.781 -16.156 1 45.38 99 LYS A CA 1
ATOM 769 C C . LYS A 1 99 ? 2.006 -24.297 -16.047 1 45.38 99 LYS A C 1
ATOM 771 O O . LYS A 1 99 ? 3.09 -24.875 -16.156 1 45.38 99 LYS A O 1
ATOM 776 N N . MET B 1 1 ? -7.188 17.453 -22.516 1 47.06 1 MET B N 1
ATOM 777 C CA . MET B 1 1 ? -6.676 16.469 -21.578 1 47.06 1 MET B CA 1
ATOM 778 C C . MET B 1 1 ? -6.02 17.141 -20.375 1 47.06 1 MET B C 1
ATOM 780 O O . MET B 1 1 ? -5.574 16.469 -19.438 1 47.06 1 MET B O 1
ATOM 784 N N . SER B 1 2 ? -5.496 18.547 -20.656 1 64.94 2 SER B N 1
ATOM 785 C CA . SER B 1 2 ? -4.891 19.672 -19.938 1 64.94 2 SER B CA 1
ATOM 786 C C . SER B 1 2 ? -5.777 20.125 -18.797 1 64.94 2 SER B C 1
ATOM 788 O O . SER B 1 2 ? -5.281 20.531 -17.734 1 64.94 2 SER B O 1
ATOM 790 N N . ASP B 1 3 ? -7.043 19.516 -18.812 1 85 3 ASP B N 1
ATOM 791 C CA . ASP B 1 3 ? -8.109 20.062 -17.969 1 85 3 ASP B CA 1
ATOM 792 C C . ASP B 1 3 ? -8.148 19.359 -16.625 1 85 3 ASP B C 1
ATOM 794 O O . ASP B 1 3 ? -8.344 20 -15.586 1 85 3 ASP B O 1
ATOM 798 N N . TRP B 1 4 ? -7.859 18.109 -16.531 1 85.62 4 TRP B N 1
ATOM 799 C CA . TRP B 1 4 ? -7.918 17.344 -15.281 1 85.62 4 TRP B CA 1
ATOM 800 C C . TRP B 1 4 ? -6.844 17.828 -14.312 1 85.62 4 TRP B C 1
ATOM 802 O O . TRP B 1 4 ? -7.109 17.984 -13.117 1 85.62 4 TRP B O 1
ATOM 812 N N . LYS B 1 5 ? -5.73 18.031 -14.859 1 85.31 5 LYS B N 1
ATOM 813 C CA . LYS B 1 5 ? -4.641 18.547 -14.031 1 85.31 5 LYS B CA 1
ATOM 814 C C . LYS B 1 5 ? -4.992 19.906 -13.438 1 85.31 5 LYS B C 1
ATOM 816 O O . LYS B 1 5 ? -4.746 20.156 -12.258 1 85.31 5 LYS B O 1
ATOM 821 N N . LYS B 1 6 ? -5.48 20.734 -14.297 1 88.88 6 LYS B N 1
ATOM 822 C CA . LYS B 1 6 ? -5.887 22.062 -13.836 1 88.88 6 LYS B CA 1
ATOM 823 C C . LYS B 1 6 ? -6.98 21.953 -12.773 1 88.88 6 LYS B C 1
ATOM 825 O O . LYS B 1 6 ? -6.957 22.688 -11.781 1 88.88 6 LYS B O 1
ATOM 830 N N . TYR B 1 7 ? -7.98 21.188 -13.102 1 90.75 7 TYR B N 1
ATOM 831 C CA . TYR B 1 7 ? -9.062 20.984 -12.156 1 90.75 7 TYR B CA 1
ATOM 832 C C . TYR B 1 7 ? -8.531 20.484 -10.82 1 90.75 7 TYR B C 1
ATOM 834 O O . TYR B 1 7 ? -8.898 21 -9.758 1 90.75 7 TYR B O 1
ATOM 842 N N . LYS B 1 8 ? -7.645 19.594 -10.844 1 88.69 8 LYS B N 1
ATOM 843 C CA . LYS B 1 8 ? -7.066 19.047 -9.625 1 88.69 8 LYS B CA 1
ATOM 844 C C . LYS B 1 8 ? -6.316 20.109 -8.836 1 88.69 8 LYS B C 1
ATOM 846 O O . LYS B 1 8 ? -6.434 20.172 -7.609 1 88.69 8 LYS B O 1
ATOM 851 N N . ASP B 1 9 ? -5.578 20.844 -9.555 1 89.12 9 ASP B N 1
ATOM 852 C CA . ASP B 1 9 ? -4.844 21.922 -8.898 1 89.12 9 ASP B CA 1
ATOM 853 C C . ASP B 1 9 ? -5.797 22.906 -8.219 1 89.12 9 ASP B C 1
ATOM 855 O O . ASP B 1 9 ? -5.531 23.359 -7.109 1 89.12 9 ASP B O 1
ATOM 859 N N . HIS B 1 10 ? -6.82 23.141 -8.969 1 91.81 10 HIS B N 1
ATOM 860 C CA . HIS B 1 10 ? -7.828 24.062 -8.43 1 91.81 10 HIS B CA 1
ATOM 861 C C . HIS B 1 10 ? -8.469 23.484 -7.172 1 91.81 10 HIS B C 1
ATOM 863 O O . HIS B 1 10 ? -8.578 24.172 -6.156 1 91.81 10 HIS B O 1
ATOM 869 N N . VAL B 1 11 ? -8.898 22.281 -7.148 1 91.25 11 VAL B N 1
ATOM 870 C CA . VAL B 1 11 ? -9.562 21.641 -6.02 1 91.25 11 VAL B CA 1
ATOM 871 C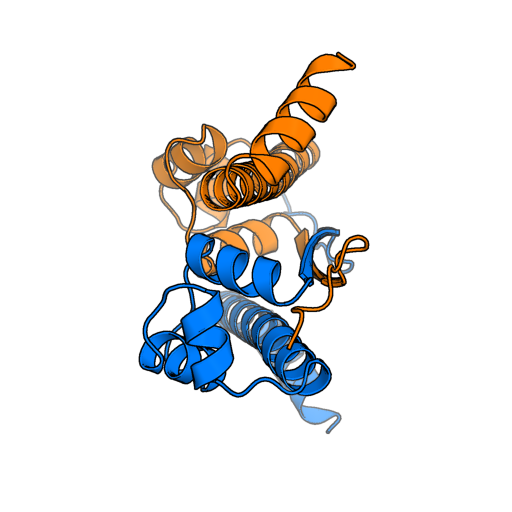 C . VAL B 1 11 ? -8.617 21.594 -4.824 1 91.25 11 VAL B C 1
ATOM 873 O O . VAL B 1 11 ? -9.031 21.828 -3.688 1 91.25 11 VAL B O 1
ATOM 876 N N . ARG B 1 12 ? -7.34 21.297 -5.055 1 86.69 12 ARG B N 1
ATOM 877 C CA . ARG B 1 12 ? -6.34 21.234 -3.994 1 86.69 12 ARG B CA 1
ATOM 878 C C . ARG B 1 12 ? -6.215 22.578 -3.279 1 86.69 12 ARG B C 1
ATOM 880 O O . ARG B 1 12 ? -5.996 22.625 -2.068 1 86.69 12 ARG B O 1
ATOM 887 N N . LYS B 1 13 ? -6.34 23.688 -3.992 1 89.69 13 LYS B N 1
ATOM 888 C CA . LYS B 1 13 ? -6.191 25.031 -3.432 1 89.69 13 LYS B CA 1
ATOM 889 C C . LYS B 1 13 ? -7.453 25.453 -2.682 1 89.69 13 LYS B C 1
ATOM 891 O O . LYS B 1 13 ? -7.371 26.094 -1.638 1 89.69 13 LYS B O 1
ATOM 896 N N . THR B 1 14 ? -8.539 25.062 -3.242 1 93.12 14 THR B N 1
ATOM 897 C CA . THR B 1 14 ? -9.805 25.578 -2.734 1 93.12 14 THR B CA 1
ATOM 898 C C . THR B 1 14 ? -10.344 24.688 -1.625 1 93.12 14 THR B C 1
ATOM 900 O O . THR B 1 14 ? -11.031 25.156 -0.714 1 93.12 14 THR B O 1
ATOM 903 N N . SER B 1 15 ? -10.141 23.391 -1.703 1 92.31 15 SER B N 1
ATOM 904 C CA . SER B 1 15 ? -10.594 22.438 -0.707 1 92.31 15 SER B CA 1
ATOM 905 C C . SER B 1 15 ? -9.547 21.359 -0.459 1 92.31 15 SER B C 1
ATOM 907 O O . SER B 1 15 ? -9.625 20.266 -1.027 1 92.31 15 SER B O 1
ATOM 909 N N . PRO B 1 16 ? -8.734 21.625 0.525 1 84.06 16 PRO B N 1
ATOM 910 C CA . PRO B 1 16 ? -7.609 20.703 0.755 1 84.06 16 PRO B CA 1
ATOM 911 C C . PRO B 1 16 ? -8.07 19.297 1.134 1 84.06 16 PRO B C 1
ATOM 913 O O . PRO B 1 16 ? -7.41 18.312 0.782 1 84.06 16 PRO B O 1
ATOM 916 N N . ILE B 1 17 ? -9.148 19.219 1.699 1 83.5 17 ILE B N 1
ATOM 917 C CA . ILE B 1 17 ? -9.656 17.906 2.115 1 83.5 17 ILE B CA 1
ATOM 918 C C . ILE B 1 17 ? -10.062 17.094 0.886 1 83.5 17 ILE B C 1
ATOM 920 O O . ILE B 1 17 ? -9.633 15.953 0.721 1 83.5 17 ILE B O 1
ATOM 924 N N . ILE B 1 18 ? -10.805 17.781 0.079 1 87.69 18 ILE B N 1
ATOM 925 C CA . ILE B 1 18 ? -11.25 17.125 -1.142 1 87.69 18 ILE B CA 1
ATOM 926 C C . ILE B 1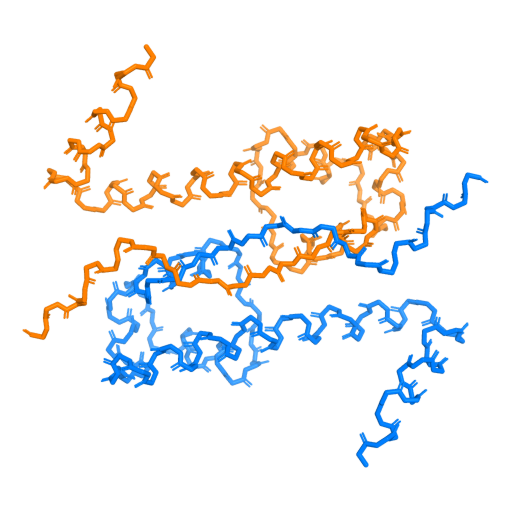 18 ? -10.047 16.812 -2.031 1 87.69 18 ILE B C 1
ATOM 928 O O . ILE B 1 18 ? -9.992 15.766 -2.67 1 87.69 18 ILE B O 1
ATOM 932 N N . GLY B 1 19 ? -9.133 17.688 -2.027 1 88.31 19 GLY B N 1
ATOM 933 C CA . GLY B 1 19 ? -7.91 17.469 -2.785 1 88.31 19 GLY B CA 1
ATOM 934 C C . GLY B 1 19 ? -7.148 16.234 -2.352 1 88.31 19 GLY B C 1
ATOM 935 O O . GLY B 1 19 ? -6.691 15.461 -3.189 1 88.31 19 GLY B O 1
ATOM 936 N N . ASN B 1 20 ? -7.102 16.031 -1.056 1 85.81 20 ASN B N 1
ATOM 937 C CA . ASN B 1 20 ? -6.426 14.852 -0.519 1 85.81 20 ASN B CA 1
ATOM 938 C C . ASN B 1 20 ? -7.148 13.562 -0.897 1 85.81 20 ASN B C 1
ATOM 940 O O . ASN B 1 20 ? -6.512 12.539 -1.147 1 85.81 20 ASN B O 1
ATOM 944 N N . ASP B 1 21 ? -8.391 13.664 -0.878 1 88.38 21 ASP B N 1
ATOM 945 C CA . ASP B 1 21 ? -9.18 12.5 -1.276 1 88.38 21 ASP B CA 1
ATOM 946 C C . ASP B 1 21 ? -8.898 12.117 -2.727 1 88.38 21 ASP B C 1
ATOM 948 O O . ASP B 1 21 ? -8.766 10.93 -3.047 1 88.38 21 ASP B O 1
ATOM 952 N N . ILE B 1 22 ? -8.844 13.141 -3.551 1 89.81 22 ILE B N 1
ATOM 953 C CA . ILE B 1 22 ? -8.57 12.914 -4.965 1 89.81 22 ILE B CA 1
ATOM 954 C C . ILE B 1 22 ? -7.199 12.266 -5.133 1 89.81 22 ILE B C 1
ATOM 956 O O . ILE B 1 22 ? -7.043 11.32 -5.906 1 89.81 22 ILE B O 1
ATOM 960 N N . ASP B 1 23 ? -6.242 12.742 -4.379 1 88.5 23 ASP B N 1
ATOM 961 C CA . ASP B 1 23 ? -4.891 12.188 -4.457 1 88.5 23 ASP B CA 1
ATOM 962 C C . ASP B 1 23 ? -4.871 10.719 -4.047 1 88.5 23 ASP B C 1
ATOM 964 O O . ASP B 1 23 ? -4.191 9.898 -4.672 1 88.5 23 ASP B O 1
ATOM 968 N N . GLU B 1 24 ? -5.602 10.414 -3.014 1 89.81 24 GLU B N 1
ATOM 969 C CA . GLU B 1 24 ? -5.664 9.039 -2.533 1 89.81 24 GLU B CA 1
ATOM 970 C C . GLU B 1 24 ? -6.27 8.109 -3.586 1 89.81 24 GLU B C 1
ATOM 972 O O . GLU B 1 24 ? -5.75 7.023 -3.834 1 89.81 24 GLU B O 1
ATOM 977 N N . VAL B 1 25 ? -7.371 8.555 -4.152 1 91.06 25 VAL B N 1
ATOM 978 C CA . VAL B 1 25 ? -8.062 7.75 -5.152 1 91.06 25 VAL B CA 1
ATOM 979 C C . VAL B 1 25 ? -7.148 7.527 -6.355 1 91.06 25 VAL B C 1
ATOM 981 O O . VAL B 1 25 ? -7.098 6.426 -6.914 1 91.06 25 VAL B O 1
ATOM 984 N N . GLU B 1 26 ? -6.5 8.516 -6.75 1 92.06 26 GLU B N 1
ATOM 985 C CA . GLU B 1 26 ? -5.586 8.406 -7.883 1 92.06 26 GLU B CA 1
ATOM 986 C C . GLU B 1 26 ? -4.461 7.414 -7.59 1 92.06 26 GLU B C 1
ATOM 988 O O . GLU B 1 26 ? -4.047 6.66 -8.477 1 92.06 26 GLU B O 1
ATOM 993 N N . GLU B 1 27 ? -3.916 7.508 -6.379 1 92.19 27 GLU B N 1
ATOM 994 C CA . GLU B 1 27 ? -2.848 6.586 -6.004 1 92.19 27 GLU B CA 1
ATOM 995 C C . GLU B 1 27 ? -3.342 5.141 -5.996 1 92.19 27 GLU B C 1
ATOM 997 O O . GLU B 1 27 ? -2.646 4.238 -6.469 1 92.19 27 GLU B O 1
ATOM 1002 N N . ILE B 1 28 ? -4.504 4.93 -5.465 1 93.69 28 ILE B N 1
ATOM 1003 C CA . ILE B 1 28 ? -5.086 3.592 -5.457 1 93.69 28 ILE B CA 1
ATOM 1004 C C . ILE B 1 28 ? -5.285 3.109 -6.891 1 93.69 28 ILE B C 1
ATOM 1006 O O . ILE B 1 28 ? -4.988 1.957 -7.211 1 93.69 28 ILE B O 1
ATOM 1010 N N . SER B 1 29 ? -5.816 3.98 -7.723 1 94.06 29 SER B N 1
ATOM 1011 C CA . SER B 1 29 ? -6.039 3.637 -9.125 1 94.06 29 SER B CA 1
ATOM 1012 C C . SER B 1 29 ? -4.738 3.236 -9.812 1 94.06 29 SER B C 1
ATOM 1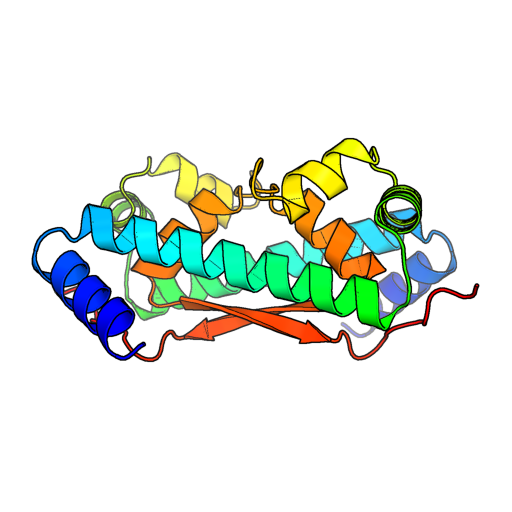014 O O . SER B 1 29 ? -4.711 2.289 -10.602 1 94.06 29 SER B O 1
ATOM 1016 N N . ALA B 1 30 ? -3.717 3.979 -9.508 1 94.25 30 ALA B N 1
ATOM 1017 C CA . ALA B 1 30 ? -2.414 3.662 -10.094 1 94.25 30 ALA B CA 1
ATOM 1018 C C . ALA B 1 30 ? -1.921 2.297 -9.617 1 94.25 30 ALA B C 1
ATOM 1020 O O . ALA B 1 30 ? -1.368 1.523 -10.406 1 94.25 30 ALA B O 1
ATOM 1021 N N . ILE B 1 31 ? -2.049 2.027 -8.367 1 95.19 31 ILE B N 1
ATOM 1022 C CA . ILE B 1 31 ? -1.632 0.757 -7.785 1 95.19 31 ILE B CA 1
ATOM 1023 C C . ILE B 1 31 ? -2.406 -0.388 -8.43 1 95.19 31 ILE B C 1
ATOM 1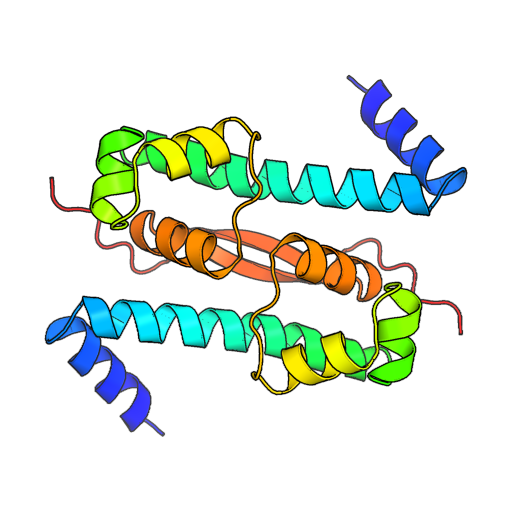025 O O . ILE B 1 31 ? -1.813 -1.372 -8.883 1 95.19 31 ILE B O 1
ATOM 1029 N N . VAL B 1 32 ? -3.695 -0.227 -8.461 1 96.5 32 VAL B N 1
ATOM 1030 C CA . VAL B 1 32 ? -4.555 -1.258 -9.031 1 96.5 32 VAL B CA 1
ATOM 1031 C C . VAL B 1 32 ? -4.273 -1.396 -10.523 1 96.5 32 VAL B C 1
ATOM 1033 O O . VAL B 1 32 ? -4.281 -2.506 -11.07 1 96.5 32 VAL B O 1
ATOM 1036 N N . GLY B 1 33 ? -4.066 -0.303 -11.18 1 96.88 33 GLY B N 1
ATOM 1037 C CA . GLY B 1 33 ? -3.691 -0.348 -12.586 1 96.88 33 GLY B CA 1
ATOM 1038 C C . GLY B 1 33 ? -2.451 -1.181 -12.844 1 96.88 33 GLY B C 1
ATOM 1039 O O . GLY B 1 33 ? -2.4 -1.942 -13.812 1 96.88 33 GLY B O 1
ATOM 1040 N N . ALA B 1 34 ? -1.464 -0.991 -12.031 1 96 34 ALA B N 1
ATOM 1041 C CA . ALA B 1 34 ? -0.239 -1.777 -12.141 1 96 34 ALA B CA 1
ATOM 1042 C C . ALA B 1 34 ? -0.522 -3.266 -11.961 1 96 34 ALA B C 1
ATOM 1044 O O . ALA B 1 34 ? 0.073 -4.105 -12.633 1 96 34 ALA B O 1
ATOM 1045 N N . MET B 1 35 ? -1.393 -3.547 -11.023 1 96.75 35 MET B N 1
ATOM 1046 C CA . MET B 1 35 ? -1.816 -4.922 -10.773 1 96.75 35 MET B CA 1
ATOM 1047 C C . MET B 1 35 ? -2.445 -5.527 -12.031 1 96.75 35 MET B C 1
ATOM 1049 O O . MET B 1 35 ? -2.094 -6.641 -12.43 1 96.75 35 MET B O 1
ATOM 1053 N N . ILE B 1 36 ? -3.338 -4.812 -12.617 1 97.75 36 ILE B N 1
ATOM 1054 C CA . ILE B 1 36 ? -4.055 -5.273 -13.797 1 97.75 36 ILE B CA 1
ATOM 1055 C C . ILE B 1 36 ? -3.074 -5.477 -14.953 1 97.75 36 ILE B C 1
ATOM 1057 O O . ILE B 1 36 ? -3.098 -6.512 -15.617 1 97.75 36 ILE B O 1
ATOM 1061 N N . GLU B 1 37 ? -2.264 -4.5 -15.141 1 97.62 37 GLU B N 1
ATOM 1062 C CA . GLU B 1 37 ? -1.274 -4.574 -16.203 1 97.62 37 GLU B CA 1
ATOM 1063 C C . GLU B 1 37 ? -0.38 -5.801 -16.047 1 97.62 37 GLU B C 1
ATOM 1065 O O . GLU B 1 37 ? -0.131 -6.523 -17.016 1 97.62 37 GLU B O 1
ATOM 1070 N N . GLN B 1 38 ? 0.059 -6.012 -14.898 1 96.62 38 GLN B N 1
ATOM 1071 C CA . GLN B 1 38 ? 0.954 -7.137 -14.648 1 96.62 38 GLN B CA 1
ATOM 1072 C C . GLN B 1 38 ? 0.224 -8.469 -14.812 1 96.62 38 GLN B C 1
ATOM 1074 O O . GLN B 1 38 ? 0.791 -9.43 -15.328 1 96.62 38 GLN B O 1
ATOM 1079 N N . ARG B 1 39 ? -0.964 -8.523 -14.289 1 97.12 39 ARG B N 1
ATOM 1080 C CA . ARG B 1 39 ? -1.752 -9.742 -14.484 1 97.12 39 ARG B CA 1
ATOM 1081 C C . ARG B 1 39 ? -1.862 -10.086 -15.961 1 97.12 39 ARG B C 1
ATOM 1083 O O . ARG B 1 39 ? -1.688 -11.25 -16.344 1 97.12 39 ARG B O 1
ATOM 1090 N N . HIS B 1 40 ? -2.123 -9.094 -16.797 1 97.5 40 HIS B N 1
ATOM 1091 C CA . HIS B 1 40 ? -2.232 -9.289 -18.234 1 97.5 40 HIS B CA 1
ATOM 1092 C C . HIS B 1 40 ? -0.896 -9.711 -18.844 1 97.5 40 HIS B C 1
ATOM 1094 O O . HIS B 1 40 ? -0.845 -10.594 -19.688 1 97.5 40 HIS B O 1
ATOM 1100 N N . ASN B 1 41 ? 0.17 -9.062 -18.391 1 95.75 41 ASN B N 1
ATOM 1101 C CA . ASN B 1 41 ? 1.503 -9.398 -18.875 1 95.75 41 ASN B CA 1
ATOM 1102 C C . ASN B 1 41 ? 1.843 -10.867 -18.609 1 95.75 41 ASN B C 1
ATOM 1104 O O . ASN B 1 41 ? 2.557 -11.492 -19.406 1 95.75 41 ASN B O 1
ATOM 1108 N N . LEU B 1 42 ? 1.328 -11.391 -17.562 1 95.06 42 LEU B N 1
ATOM 1109 C CA . LEU B 1 42 ? 1.584 -12.773 -17.172 1 95.06 42 LEU B CA 1
ATOM 1110 C C . LEU B 1 42 ? 0.526 -13.703 -17.766 1 95.06 42 LEU B C 1
ATOM 1112 O O . LEU B 1 42 ? 0.511 -14.906 -17.469 1 95.06 42 LEU B O 1
ATOM 1116 N N . GLU B 1 43 ? -0.439 -13.109 -18.516 1 97.25 43 GLU B N 1
ATOM 1117 C CA . GLU B 1 43 ? -1.503 -13.828 -19.203 1 97.25 43 GLU B CA 1
ATOM 1118 C C . GLU B 1 43 ? -2.383 -14.586 -18.219 1 97.25 43 GLU B C 1
ATOM 1120 O O . GLU B 1 43 ? -2.768 -15.734 -18.469 1 97.25 43 GLU B O 1
ATOM 1125 N N . LEU B 1 44 ? -2.65 -13.992 -17.141 1 97.38 44 LEU B N 1
ATOM 1126 C CA . LEU B 1 44 ? -3.527 -14.562 -16.125 1 97.38 44 LEU B CA 1
ATOM 1127 C C . LEU B 1 44 ? -4.922 -13.953 -16.203 1 97.38 44 LEU B C 1
ATOM 1129 O O . LEU B 1 44 ? -5.066 -12.742 -16.406 1 97.38 44 LEU B O 1
ATOM 1133 N N . SER B 1 45 ? -5.852 -14.852 -16.062 1 98.31 45 SER B N 1
ATOM 1134 C CA . SER B 1 45 ? -7.207 -14.359 -15.844 1 98.31 45 SER B CA 1
ATOM 1135 C C . SER B 1 45 ? -7.414 -13.93 -14.398 1 98.31 45 SER B C 1
ATOM 1137 O O . SER B 1 45 ? -6.57 -14.203 -13.539 1 98.31 45 SER B O 1
ATOM 1139 N N . GLN B 1 46 ? -8.516 -13.18 -14.172 1 98.19 46 GLN B N 1
ATOM 1140 C CA . GLN B 1 46 ? -8.852 -12.844 -12.789 1 98.19 46 GLN B CA 1
ATOM 1141 C C . GLN B 1 46 ? -9.023 -14.094 -11.945 1 98.19 46 GLN B C 1
ATOM 1143 O O . GLN B 1 46 ? -8.594 -14.141 -10.789 1 98.19 46 GLN B O 1
ATOM 1148 N N . ARG B 1 47 ? -9.633 -15.1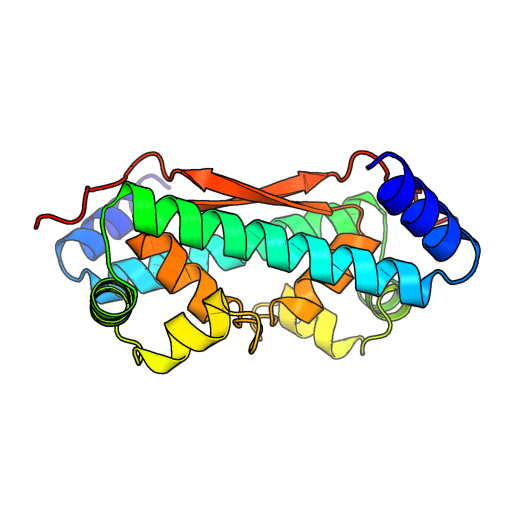33 -12.5 1 98.19 47 ARG B N 1
ATOM 1149 C CA . ARG B 1 47 ? -9.875 -16.391 -11.812 1 98.19 47 ARG B CA 1
ATOM 1150 C C . ARG B 1 47 ? -8.555 -17.094 -11.469 1 98.19 47 ARG B C 1
ATOM 1152 O O . ARG B 1 47 ? -8.375 -17.578 -10.352 1 98.19 47 ARG B O 1
ATOM 1159 N N . GLU B 1 48 ? -7.676 -17.172 -12.445 1 97.75 48 GLU B N 1
ATOM 1160 C CA . GLU B 1 48 ? -6.375 -17.797 -12.227 1 97.75 48 GLU B CA 1
ATOM 1161 C C . GLU B 1 48 ? -5.582 -17.047 -11.156 1 97.75 48 GLU B C 1
ATOM 1163 O O . GLU B 1 48 ? -4.949 -17.672 -10.297 1 97.75 48 GLU B O 1
ATOM 1168 N N . LEU B 1 49 ? -5.605 -15.773 -11.219 1 97.5 49 LEU B N 1
ATOM 1169 C CA . LEU B 1 49 ? -4.926 -14.984 -10.195 1 97.5 49 LEU B CA 1
ATOM 1170 C C . LEU B 1 49 ? -5.52 -15.25 -8.82 1 97.5 49 LEU B C 1
ATOM 1172 O O . LEU B 1 49 ? -4.789 -15.43 -7.84 1 97.5 49 LEU B O 1
ATOM 1176 N N . ALA B 1 50 ? -6.832 -15.211 -8.711 1 97.75 50 ALA B N 1
ATOM 1177 C CA . ALA B 1 50 ? -7.527 -15.477 -7.457 1 97.75 50 ALA B CA 1
ATOM 1178 C C . ALA B 1 50 ? -7.113 -16.828 -6.875 1 97.75 50 ALA B C 1
ATOM 1180 O O . ALA B 1 50 ? -6.84 -16.938 -5.68 1 97.75 50 ALA B O 1
ATOM 1181 N N . GLN B 1 51 ? -6.996 -17.797 -7.715 1 96.62 51 GLN B N 1
ATOM 1182 C CA . GLN B 1 51 ? -6.582 -19.125 -7.301 1 96.62 51 GLN B CA 1
ATOM 1183 C C . GLN B 1 51 ? -5.152 -19.125 -6.77 1 96.62 51 GLN B C 1
ATOM 1185 O O . GLN B 1 51 ? -4.871 -19.703 -5.723 1 96.62 51 GLN B O 1
ATOM 1190 N N . LEU B 1 52 ? -4.316 -18.438 -7.449 1 92.88 52 LEU B N 1
ATOM 1191 C CA . LEU B 1 52 ? -2.92 -18.344 -7.035 1 92.88 52 LEU B CA 1
ATOM 1192 C C . LEU B 1 52 ? -2.803 -17.672 -5.668 1 92.88 52 LEU B C 1
ATOM 1194 O O . LEU B 1 52 ? -1.914 -18.016 -4.883 1 92.88 52 LEU B O 1
ATOM 1198 N N . CYS B 1 53 ? -3.66 -16.75 -5.41 1 93.88 53 CYS B N 1
ATOM 1199 C CA . CYS B 1 53 ? -3.586 -15.953 -4.191 1 93.88 53 CYS B CA 1
ATOM 1200 C C . CYS B 1 53 ? -4.387 -16.594 -3.066 1 93.88 53 CYS B C 1
ATOM 1202 O O . CYS B 1 53 ? -4.336 -16.141 -1.923 1 93.88 53 CYS B O 1
ATOM 1204 N N . GLY B 1 54 ? -5.145 -17.594 -3.373 1 93.5 54 GLY B N 1
ATOM 1205 C CA . GLY B 1 54 ? -5.984 -18.219 -2.369 1 93.5 54 GLY B CA 1
ATOM 1206 C C . GLY B 1 54 ? -7.133 -17.344 -1.907 1 93.5 54 GLY B C 1
ATOM 1207 O O . GLY B 1 54 ? -7.477 -17.344 -0.724 1 93.5 54 GLY B O 1
ATOM 1208 N N . ILE B 1 55 ? -7.688 -16.547 -2.779 1 95.12 55 ILE B N 1
ATOM 1209 C CA . ILE B 1 55 ? -8.812 -15.68 -2.447 1 95.12 55 ILE B CA 1
ATOM 1210 C C . ILE B 1 55 ? -9.938 -15.875 -3.465 1 95.12 55 ILE B C 1
ATOM 1212 O O . ILE B 1 55 ? -9.711 -16.406 -4.551 1 95.12 55 ILE B O 1
ATOM 1216 N N . PRO B 1 56 ? -11.117 -15.492 -3.078 1 97.62 56 PRO B N 1
ATOM 1217 C CA . PRO B 1 56 ? -12.234 -15.633 -4.016 1 97.62 56 PRO B CA 1
ATOM 1218 C C . PRO B 1 56 ? -12.055 -14.797 -5.277 1 97.62 56 PRO B C 1
ATOM 1220 O O . PRO B 1 56 ? -11.555 -13.672 -5.211 1 97.62 56 PRO B O 1
ATOM 1223 N N . HIS B 1 57 ? -12.531 -15.367 -6.43 1 97.94 57 HIS B N 1
ATOM 1224 C CA . HIS B 1 57 ? -12.523 -14.641 -7.695 1 97.94 57 HIS B CA 1
ATOM 1225 C C . HIS B 1 57 ? -13.203 -13.289 -7.559 1 97.94 57 HIS B C 1
ATOM 1227 O O . HIS B 1 57 ? -12.742 -12.289 -8.125 1 97.94 57 HIS B O 1
ATOM 1233 N N . SER B 1 58 ? -14.242 -13.242 -6.812 1 98.12 58 SER B N 1
ATOM 1234 C CA . SER B 1 58 ? -15.008 -12.016 -6.645 1 98.12 58 SER B CA 1
ATOM 1235 C C . SER B 1 58 ? -14.172 -10.922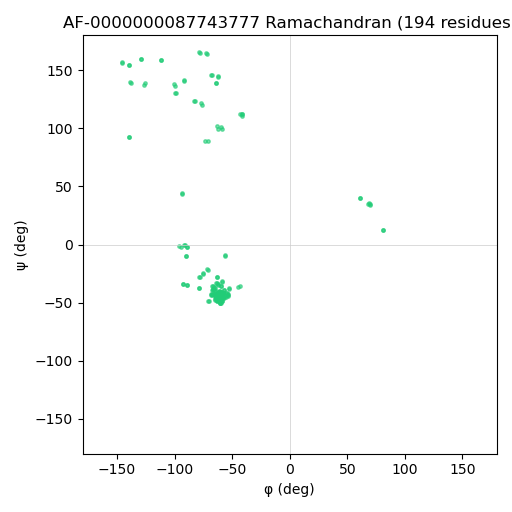 -5.984 1 98.12 58 SER B C 1
ATOM 1237 O O . SER B 1 58 ? -14.367 -9.734 -6.246 1 98.12 58 SER B O 1
ATOM 1239 N N . SER B 1 59 ? -13.266 -11.297 -5.09 1 97.56 59 SER B N 1
ATOM 1240 C CA . SER B 1 59 ? -12.383 -10.328 -4.438 1 97.56 59 SER B CA 1
ATOM 1241 C C . SER B 1 59 ? -11.492 -9.625 -5.453 1 97.56 59 SER B C 1
ATOM 1243 O O . SER B 1 59 ? -11.391 -8.398 -5.449 1 97.56 59 SER B O 1
ATOM 1245 N N . VAL B 1 60 ? -10.883 -10.391 -6.359 1 98.19 60 VAL B N 1
ATOM 1246 C CA . VAL B 1 60 ? -10.023 -9.836 -7.398 1 98.19 60 VAL B CA 1
ATOM 1247 C C . VAL B 1 60 ? -10.844 -8.945 -8.328 1 98.19 60 VAL B C 1
ATOM 1249 O O . VAL B 1 60 ? -10.438 -7.828 -8.648 1 98.19 60 VAL B O 1
ATOM 1252 N N . ALA B 1 61 ? -12.008 -9.461 -8.719 1 98.38 61 ALA B N 1
ATOM 1253 C CA . ALA B 1 61 ? -12.883 -8.719 -9.633 1 98.38 61 ALA B CA 1
ATOM 1254 C C . ALA B 1 61 ? -13.281 -7.371 -9.039 1 98.38 61 ALA B C 1
ATOM 1256 O O . ALA B 1 61 ? -13.227 -6.348 -9.719 1 98.38 61 ALA B O 1
ATOM 1257 N N . ARG B 1 62 ? -13.648 -7.344 -7.785 1 97.88 62 ARG B N 1
ATOM 1258 C CA . ARG B 1 62 ? -14.07 -6.117 -7.121 1 97.88 62 ARG B CA 1
ATOM 1259 C C . ARG B 1 62 ? -12.906 -5.137 -6.984 1 97.88 62 ARG B C 1
ATOM 1261 O O . ARG B 1 62 ? -13.094 -3.928 -7.133 1 97.88 62 ARG B O 1
ATOM 1268 N N . ILE B 1 63 ? -11.773 -5.625 -6.695 1 97.44 63 ILE B N 1
ATOM 1269 C CA . ILE B 1 63 ? -10.586 -4.789 -6.574 1 97.44 63 ILE B CA 1
ATOM 1270 C C . ILE B 1 63 ? -10.25 -4.16 -7.926 1 97.44 63 ILE B C 1
ATOM 1272 O O . ILE B 1 63 ? -10.062 -2.945 -8.023 1 97.44 63 ILE B O 1
ATOM 1276 N N . GLU B 1 64 ? -10.281 -4.945 -8.984 1 97.75 64 GLU B N 1
ATOM 1277 C CA . GLU B 1 64 ? -9.844 -4.469 -10.297 1 97.75 64 GLU B CA 1
ATOM 1278 C C . GLU B 1 64 ? -10.891 -3.549 -10.922 1 97.75 64 GLU B C 1
ATOM 1280 O O . GLU B 1 64 ? -10.562 -2.705 -11.758 1 97.75 64 GLU B O 1
ATOM 1285 N N . SER B 1 65 ? -12.141 -3.725 -10.508 1 96.56 65 SER B N 1
ATOM 1286 C CA . SER B 1 65 ? -13.195 -2.867 -11.039 1 96.56 65 SER B CA 1
ATOM 1287 C C . SER B 1 65 ? -13.359 -1.609 -10.188 1 96.56 65 SER B C 1
ATOM 1289 O O . SER B 1 65 ? -14.211 -0.765 -10.484 1 96.56 65 SER B O 1
ATOM 1291 N N . GLY B 1 66 ? -12.633 -1.477 -9.148 1 94.38 66 GLY B N 1
ATOM 1292 C CA . GLY B 1 66 ? -12.688 -0.292 -8.312 1 94.38 66 GLY B CA 1
ATOM 1293 C C . GLY B 1 66 ? -13.844 -0.304 -7.332 1 94.38 66 GLY B C 1
ATOM 1294 O O . GLY B 1 66 ? -14.125 0.704 -6.684 1 94.38 66 GLY B O 1
ATOM 1295 N N . LYS B 1 67 ? -14.484 -1.394 -7.148 1 94.69 67 LYS B N 1
ATOM 1296 C CA . LYS B 1 67 ? -15.633 -1.495 -6.25 1 94.69 67 LYS B CA 1
ATOM 1297 C C . LYS B 1 67 ? -15.18 -1.584 -4.793 1 94.69 67 LYS B C 1
ATOM 1299 O O . LYS B 1 67 ? -15.93 -1.221 -3.885 1 94.69 67 LYS B O 1
ATOM 1304 N N . THR B 1 68 ? -14.023 -2.102 -4.57 1 94.44 68 THR B N 1
ATOM 1305 C CA . THR B 1 68 ? -13.484 -2.184 -3.221 1 94.44 68 THR B CA 1
ATOM 1306 C C . THR B 1 68 ? -12 -1.836 -3.211 1 94.44 68 THR B C 1
ATOM 1308 O O . THR B 1 68 ? -11.273 -2.16 -4.152 1 94.44 68 THR B O 1
ATOM 1311 N N . THR B 1 69 ? -11.602 -1.131 -2.248 1 93.75 69 THR B N 1
ATOM 1312 C CA . THR B 1 69 ? -10.18 -0.931 -1.994 1 93.75 69 THR B CA 1
ATOM 1313 C C . THR B 1 69 ? -9.602 -2.105 -1.209 1 93.75 69 THR B C 1
ATOM 1315 O O . THR B 1 69 ? -10.109 -2.455 -0.141 1 93.75 69 THR B O 1
ATOM 1318 N N . PRO B 1 70 ? -8.641 -2.666 -1.752 1 94.62 70 PRO B N 1
ATOM 1319 C CA . PRO B 1 70 ? -8.07 -3.781 -0.995 1 94.62 70 PRO B CA 1
ATOM 1320 C C . PRO B 1 70 ? -7.379 -3.33 0.291 1 94.62 70 PRO B C 1
ATOM 1322 O O . PRO B 1 70 ? -6.848 -2.217 0.353 1 94.62 70 PRO B O 1
ATOM 1325 N N . ASN B 1 71 ? -7.473 -4.184 1.291 1 93.81 71 ASN B N 1
ATOM 1326 C CA . ASN B 1 71 ? -6.598 -3.922 2.428 1 93.81 71 ASN B CA 1
ATOM 1327 C C . ASN B 1 71 ? -5.141 -4.246 2.102 1 93.81 71 ASN B C 1
ATOM 1329 O O . ASN B 1 71 ? -4.859 -4.902 1.099 1 93.81 71 ASN B O 1
ATOM 1333 N N . LEU B 1 72 ? -4.297 -3.77 2.906 1 94.5 72 LEU B N 1
ATOM 1334 C CA . LEU B 1 72 ? -2.871 -3.857 2.615 1 94.5 72 LEU B CA 1
ATOM 1335 C C . LEU B 1 72 ? -2.42 -5.312 2.525 1 94.5 72 LEU B C 1
ATOM 1337 O O . LEU B 1 72 ? -1.661 -5.676 1.625 1 94.5 72 LEU B O 1
ATOM 1341 N N . SER B 1 73 ? -2.885 -6.16 3.381 1 91.75 73 SER B N 1
ATOM 1342 C CA . SER B 1 73 ? -2.484 -7.566 3.396 1 91.75 73 SER B CA 1
ATOM 1343 C C . SER B 1 73 ? -2.887 -8.266 2.104 1 91.75 73 SER B C 1
ATOM 1345 O O . SER B 1 73 ? -2.084 -8.984 1.508 1 91.75 73 SER B O 1
ATOM 1347 N N . THR B 1 74 ? -4.109 -8.062 1.702 1 93.31 74 THR B N 1
ATOM 1348 C CA . THR B 1 74 ? -4.594 -8.664 0.463 1 93.31 74 THR B CA 1
ATOM 1349 C C . THR B 1 74 ? -3.787 -8.164 -0.731 1 93.31 74 THR B C 1
ATOM 1351 O O . THR B 1 74 ? -3.42 -8.945 -1.611 1 93.31 74 THR B O 1
ATOM 1354 N N . LEU B 1 75 ? -3.555 -6.934 -0.735 1 95.69 75 LEU B N 1
ATOM 1355 C CA . LEU B 1 75 ? -2.799 -6.336 -1.83 1 95.69 75 LEU B CA 1
ATOM 1356 C C . LEU B 1 75 ? -1.399 -6.934 -1.916 1 95.69 75 LEU B C 1
ATOM 1358 O O . LEU B 1 75 ? -0.925 -7.262 -3.006 1 95.69 75 LEU B O 1
ATOM 1362 N N . LEU B 1 76 ? -0.774 -7.09 -0.798 1 94 76 LEU B N 1
ATOM 1363 C CA . LEU B 1 76 ? 0.578 -7.637 -0.78 1 94 76 LEU B CA 1
ATOM 1364 C C . LEU B 1 76 ? 0.577 -9.094 -1.226 1 94 76 LEU B C 1
ATOM 1366 O O . LEU B 1 76 ? 1.508 -9.547 -1.898 1 94 76 LEU B O 1
ATOM 1370 N N . LYS B 1 77 ? -0.424 -9.812 -0.877 1 92.06 77 LYS B N 1
ATOM 1371 C CA . LYS B 1 77 ? -0.578 -11.188 -1.344 1 92.06 77 LYS B CA 1
ATOM 1372 C C . LYS B 1 77 ? -0.659 -11.25 -2.867 1 92.06 77 LYS B C 1
ATOM 1374 O O . LYS B 1 77 ? 0.013 -12.062 -3.5 1 92.06 77 LYS B O 1
ATOM 1379 N N . ILE B 1 78 ? -1.479 -10.422 -3.354 1 95.62 78 ILE B N 1
ATOM 1380 C CA . ILE B 1 78 ? -1.668 -10.375 -4.801 1 95.62 78 ILE B CA 1
ATOM 1381 C C . ILE B 1 78 ? -0.367 -9.953 -5.477 1 95.62 78 ILE B C 1
ATOM 1383 O O . ILE B 1 78 ? 0.056 -10.562 -6.461 1 95.62 78 ILE B O 1
ATOM 1387 N N . PHE B 1 79 ? 0.295 -8.922 -4.977 1 95.44 79 PHE B N 1
ATOM 1388 C CA . PHE B 1 79 ? 1.543 -8.414 -5.535 1 95.44 79 PHE B CA 1
ATOM 1389 C C . PHE B 1 79 ? 2.607 -9.508 -5.559 1 95.44 79 PHE B C 1
ATOM 1391 O O . PHE B 1 79 ? 3.344 -9.641 -6.535 1 95.44 79 PHE B O 1
ATOM 1398 N N . ASN B 1 80 ? 2.625 -10.242 -4.492 1 92.44 80 ASN B N 1
ATOM 1399 C CA . ASN B 1 80 ? 3.594 -11.328 -4.406 1 92.44 80 ASN B CA 1
ATOM 1400 C C . ASN B 1 80 ? 3.426 -12.32 -5.555 1 92.44 80 ASN B C 1
ATOM 1402 O O . ASN B 1 80 ? 4.402 -12.703 -6.195 1 92.44 80 ASN B O 1
ATOM 1406 N N . LYS B 1 81 ? 2.223 -12.688 -5.824 1 92.56 81 LYS B N 1
ATOM 1407 C CA . LYS B 1 81 ? 1.952 -13.672 -6.871 1 92.56 81 LYS B CA 1
ATOM 1408 C C . LYS B 1 81 ? 2.195 -13.078 -8.258 1 92.56 81 LYS B C 1
ATOM 1410 O O . LYS B 1 81 ? 2.463 -13.805 -9.211 1 92.56 81 LYS B O 1
ATOM 1415 N N . LEU B 1 82 ? 2.164 -11.781 -8.375 1 95.81 82 LEU B N 1
ATOM 1416 C CA . LEU B 1 82 ? 2.355 -11.102 -9.648 1 95.81 82 LEU B CA 1
ATOM 1417 C C . LEU B 1 82 ? 3.812 -10.688 -9.828 1 95.81 82 LEU B C 1
ATOM 1419 O O . LEU B 1 82 ? 4.168 -10.07 -10.836 1 95.81 82 LEU B O 1
ATOM 1423 N N . GLY B 1 83 ? 4.602 -10.945 -8.852 1 93.38 83 GLY B N 1
ATOM 1424 C CA . GLY B 1 83 ? 5.984 -10.516 -8.93 1 93.38 83 GLY B CA 1
ATOM 1425 C C . GLY B 1 83 ? 6.141 -9.008 -8.852 1 93.38 83 GLY B C 1
ATOM 1426 O O . GLY B 1 83 ? 6.961 -8.422 -9.562 1 93.38 83 GLY B O 1
ATOM 1427 N N . LEU B 1 84 ? 5.336 -8.383 -8.086 1 94.44 84 LEU B N 1
ATOM 1428 C CA . LEU B 1 84 ? 5.387 -6.945 -7.852 1 94.44 84 LEU B CA 1
ATOM 1429 C C . LEU B 1 84 ? 5.801 -6.645 -6.414 1 94.44 84 LEU B C 1
ATOM 1431 O O . LEU B 1 84 ? 5.652 -7.496 -5.531 1 94.44 84 LEU B O 1
ATOM 1435 N N . SER B 1 85 ? 6.289 -5.477 -6.16 1 91.88 85 SER B N 1
ATOM 1436 C CA . SER B 1 85 ? 6.637 -4.984 -4.832 1 91.88 85 SER B CA 1
ATOM 1437 C C . SER B 1 85 ? 6.375 -3.488 -4.707 1 91.88 85 SER B C 1
ATOM 1439 O O . SER B 1 85 ? 6.223 -2.795 -5.719 1 91.88 85 SER B O 1
ATOM 1441 N N . PHE B 1 86 ? 6.195 -3.09 -3.389 1 90.06 86 PHE B N 1
ATOM 1442 C CA . PHE B 1 86 ? 6.066 -1.668 -3.096 1 90.06 86 PHE B CA 1
ATOM 1443 C C . PHE B 1 86 ? 7.426 -1.054 -2.787 1 90.06 86 PHE B C 1
ATOM 1445 O O . PHE B 1 86 ? 8.258 -1.674 -2.121 1 90.06 86 PHE B O 1
ATOM 1452 N N . SER B 1 87 ? 7.523 0.138 -3.291 1 89.19 87 SER B N 1
ATOM 1453 C CA . SER B 1 87 ? 8.602 0.992 -2.814 1 89.19 87 SER B CA 1
ATOM 1454 C C . SER B 1 87 ? 8.078 2.336 -2.326 1 89.19 87 SER B C 1
ATOM 1456 O O . SER B 1 87 ? 7.133 2.883 -2.898 1 89.19 87 SER B O 1
ATOM 1458 N N . VAL B 1 88 ? 8.617 2.764 -1.218 1 92.62 88 VAL B N 1
ATOM 1459 C CA . VAL B 1 88 ? 8.227 4.043 -0.635 1 92.62 88 VAL B CA 1
ATOM 1460 C C . VAL B 1 88 ? 9.242 5.117 -1.01 1 92.62 88 VAL B C 1
ATOM 1462 O O . VAL B 1 88 ? 10.453 4.906 -0.877 1 92.62 88 VAL B O 1
ATOM 1465 N N . GLN B 1 89 ? 8.703 6.203 -1.493 1 90.88 89 GLN B N 1
ATOM 1466 C CA . GLN B 1 89 ? 9.586 7.297 -1.881 1 90.88 89 GLN B CA 1
ATOM 1467 C C . GLN B 1 89 ? 9 8.648 -1.477 1 90.88 89 GLN B C 1
ATOM 1469 O O . GLN B 1 89 ? 7.785 8.781 -1.317 1 90.88 89 GLN B O 1
ATOM 1474 N N . PRO B 1 90 ? 9.93 9.672 -1.279 1 88.94 90 PRO B N 1
ATOM 1475 C CA . PRO B 1 90 ? 9.414 11.016 -1.005 1 88.94 90 PRO B CA 1
ATOM 1476 C C . PRO B 1 90 ? 8.617 11.594 -2.174 1 88.94 90 PRO B C 1
ATOM 1478 O O . PRO B 1 90 ? 8.938 11.32 -3.334 1 88.94 90 PRO B O 1
ATOM 1481 N N . THR B 1 91 ? 7.465 12.266 -1.737 1 84 91 THR B N 1
ATOM 1482 C CA . THR B 1 91 ? 6.715 12.945 -2.789 1 84 91 THR B CA 1
ATOM 1483 C C . THR B 1 91 ? 7.41 14.242 -3.197 1 84 91 THR B C 1
ATOM 1485 O O . THR B 1 91 ? 8.039 14.898 -2.369 1 84 91 THR B O 1
ATOM 1488 N N . VAL B 1 92 ? 7.801 14.406 -4.383 1 63.16 92 VAL B N 1
ATOM 1489 C CA . VAL B 1 92 ? 8.484 15.602 -4.871 1 63.16 92 VAL B CA 1
ATOM 1490 C C . VAL B 1 92 ? 7.793 16.844 -4.324 1 63.16 92 VAL B C 1
ATOM 1492 O O . VAL B 1 92 ? 8.453 17.844 -4.008 1 63.16 92 VAL B O 1
ATOM 1495 N N . ASN B 1 93 ? 6.469 16.906 -4.152 1 52.91 93 ASN B N 1
ATOM 1496 C CA . ASN B 1 93 ? 5.812 18.172 -3.814 1 52.91 93 ASN B CA 1
ATOM 1497 C C . ASN B 1 93 ? 5.648 18.328 -2.305 1 52.91 93 ASN B C 1
ATOM 1499 O O . ASN B 1 93 ? 4.574 18.062 -1.763 1 52.91 93 ASN B O 1
ATOM 1503 N N . ILE B 1 94 ? 6.582 18.031 -1.526 1 51 94 ILE B N 1
ATOM 1504 C CA . ILE B 1 94 ? 6.375 18.031 -0.082 1 51 94 ILE B CA 1
ATOM 1505 C C . ILE B 1 94 ? 6.238 19.469 0.41 1 51 94 ILE B C 1
ATOM 1507 O O . ILE B 1 94 ? 7.141 20.297 0.218 1 51 94 ILE B O 1
ATOM 1511 N N . ALA B 1 95 ? 4.941 19.984 0.402 1 52.12 95 ALA B N 1
ATOM 1512 C CA . ALA B 1 95 ? 4.883 21.188 1.228 1 52.12 95 ALA B CA 1
ATOM 1513 C C . ALA B 1 95 ? 5.219 20.875 2.682 1 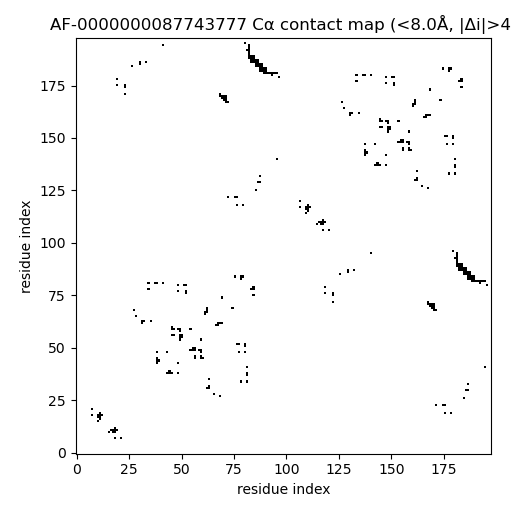52.12 95 ALA B C 1
ATOM 1515 O O . ALA B 1 95 ? 4.75 19.859 3.23 1 52.12 95 ALA B O 1
ATOM 1516 N N . ARG B 1 96 ? 6.43 21.109 3.184 1 51.75 96 ARG B N 1
ATOM 1517 C CA . ARG B 1 96 ? 6.816 20.953 4.582 1 51.75 96 ARG B CA 1
ATOM 1518 C C . ARG B 1 96 ? 5.727 21.469 5.516 1 51.75 96 ARG B C 1
ATOM 1520 O O . ARG B 1 96 ? 5.172 22.547 5.293 1 51.75 96 ARG B O 1
ATOM 1527 N N . PRO B 1 97 ? 5.043 20.547 6.262 1 51.09 97 PRO B N 1
ATOM 1528 C CA . PRO B 1 97 ? 4.047 21.125 7.168 1 51.09 97 PRO B CA 1
ATOM 1529 C C . PRO B 1 97 ? 4.539 22.391 7.863 1 51.09 97 PRO B C 1
ATOM 1531 O O . PRO B 1 97 ? 5.727 22.5 8.18 1 51.09 97 PRO B O 1
ATOM 1534 N N . ILE B 1 98 ? 3.992 23.531 7.57 1 44.47 98 ILE B N 1
ATOM 1535 C CA . ILE B 1 98 ? 4.328 24.781 8.242 1 44.47 98 ILE B CA 1
ATOM 1536 C C . ILE B 1 98 ? 4.062 24.656 9.742 1 44.47 98 ILE B C 1
ATOM 1538 O O . ILE B 1 98 ? 3.021 24.125 10.148 1 44.47 98 ILE B O 1
ATOM 1542 N N . LYS B 1 99 ? 5.18 24.406 10.492 1 45.06 99 LYS B N 1
ATOM 1543 C CA . LYS B 1 99 ? 5.031 24.625 11.93 1 45.06 99 LYS B CA 1
ATOM 1544 C C . LYS B 1 99 ? 4.367 25.969 12.219 1 45.06 99 LYS B C 1
ATOM 1546 O O . LYS B 1 99 ? 4.562 26.938 11.477 1 45.06 99 LYS B O 1
#

Foldseek 3Di:
DVVVVVVLVVCCVVPVVVSVVVVVLVVLLVLLVVLVVLCVVVPHDLCRLCVQLVHDSVVSVCSNVVVDRDDPVSSVSSCVSSVHDDDDDDDPPDPPPDD/DVVVVVVLVVCCVVPVVVSVVVVVLVVLLVLLVVLVVLCVVVPHDLCRLCVQLVHDSVVSVCSNVVVDRDDPVSSVSSCVSSVHDDDDDDDPPDPPPDD

Nearest PDB structures (foldseek):
  8ezt-assembly1_D-2  TM=9.123E-01  e=2.173E-03  Legionella pneumophila
  5k98-assembly1_P  TM=8.999E-01  e=3.029E-03  Escherichia coli MP020980.2
  2wiu-assembly1_B  TM=8.743E-01  e=3.029E-03  Escherichia coli
  4ia8-assembly1_B  TM=9.261E-01  e=6.946E-03  Enterobacter sp. RFL1396
  3dnv-assembly1_B  TM=9.015E-01  e=4.715E-03  Escherichia coli K-12

Solvent-accessible surface area (backbone atoms only — not comparable to full-atom values): 11146 Å² total; per-residue (Å²): 129,77,54,58,59,51,51,48,54,48,39,38,73,76,34,54,66,60,28,50,51,51,52,48,52,50,51,51,49,52,53,46,46,52,51,52,51,44,35,52,75,70,68,44,50,62,55,56,47,14,60,74,56,72,48,57,45,64,58,47,50,32,38,74,70,65,76,41,83,60,42,42,69,60,46,48,46,47,28,54,76,62,26,36,41,84,39,81,42,73,37,88,81,49,74,69,79,78,126,129,76,54,61,60,50,51,48,54,48,40,38,74,76,35,56,67,61,27,49,51,51,51,47,52,51,52,50,49,51,54,45,47,52,51,53,52,45,35,51,75,70,70,44,50,61,56,56,47,14,59,74,57,72,45,58,44,65,58,47,50,32,39,72,70,64,75,40,81,58,42,42,68,60,46,48,46,48,29,54,76,63,26,35,41,84,40,80,42,74,36,87,80,50,75,70,79,78,126

pLDDT: mean 89.15, std 13.05, range [44.47, 98.38]

Sequence (198 aa):
MSDWKKYKDHVRKTSPIIGNDIDEVEEISAIVGAMIEQRHNLELSQRELAQLCGIPHSSVARIESGKTTPNLSTLLKIFNKLGLSFSVQPTVNIARPIKMSDWKKYKDHVRKTSPIIGNDIDEVEEISAIVGAMIEQRHNLELSQRELAQLCGIPHSSVARIESGKTTPNLSTLLKIFNKLGLSFSVQPTVNIARPIK

Organism: Butyrivibrio fibrisolvens (NCBI:txid831)

Secondary structure (DSSP, 8-state):
--HHHHHHHHHHHH-HHHHHHHHHHHHHHHHHHHHHHHHHHTT--HHHHHHHHTS-HHHHHHHHTTSSPPPHHHHHHHHHHTTEEEEEEE-S-------/--HHHHHHHHHHHH-HHHHHHHHHHHHHHHHHHHHHHHHHHTT--HHHHHHHHTS-HHHHHHHHTTSSPPPHHHHHHHHHHTTEEEEEEE-S-------